Protein AF-0000000072975312 (afdb_homodimer)

Structure (mmCIF, N/CA/C/O backbone):
data_AF-0000000072975312-model_v1
#
loop_
_entity.id
_entity.type
_entity.pdbx_description
1 polymer 'FAS1 domain-containing protein'
#
loop_
_atom_site.group_PDB
_atom_site.id
_atom_site.type_symbol
_atom_site.label_atom_id
_atom_site.label_alt_id
_atom_site.label_comp_id
_atom_site.label_asym_id
_atom_site.label_entity_id
_atom_site.label_seq_id
_atom_site.pdbx_PDB_ins_code
_atom_site.Cartn_x
_atom_site.Cartn_y
_atom_site.Cartn_z
_atom_site.occupancy
_atom_site.B_iso_or_equiv
_atom_site.auth_seq_id
_atom_site.auth_comp_id
_atom_site.auth_asym_id
_atom_site.auth_atom_id
_atom_site.pdbx_PDB_model_num
ATOM 1 N N . MET A 1 1 ? 66.688 -27.844 -55.031 1 31.38 1 MET A N 1
ATOM 2 C CA . MET A 1 1 ? 66.375 -27.875 -53.594 1 31.38 1 MET A CA 1
ATOM 3 C C . MET A 1 1 ? 65.5 -26.734 -53.219 1 31.38 1 MET A C 1
ATOM 5 O O . MET A 1 1 ? 65.875 -25.578 -53.156 1 31.38 1 MET A O 1
ATOM 9 N N . THR A 1 2 ? 64.25 -26.719 -53.875 1 35.72 2 THR A N 1
ATOM 10 C CA . THR A 1 2 ? 63.156 -25.75 -54 1 35.72 2 THR A CA 1
ATOM 11 C C . THR A 1 2 ? 62.531 -25.453 -52.625 1 35.72 2 THR A C 1
ATOM 13 O O . THR A 1 2 ? 62 -26.359 -51.969 1 35.72 2 THR A O 1
ATOM 16 N N . ILE A 1 3 ? 63.156 -24.484 -51.875 1 37.38 3 ILE A N 1
ATOM 17 C CA . ILE A 1 3 ? 62.719 -24 -50.594 1 37.38 3 ILE A CA 1
ATOM 18 C C . ILE A 1 3 ? 61.312 -23.484 -50.688 1 37.38 3 ILE A C 1
ATOM 20 O O . ILE A 1 3 ? 61.031 -22.547 -51.438 1 37.38 3 ILE A O 1
ATOM 24 N N . LYS A 1 4 ? 60.312 -24.391 -50.625 1 41.72 4 LYS A N 1
ATOM 25 C CA . LYS A 1 4 ? 58.875 -24.125 -50.5 1 41.72 4 LYS A CA 1
ATOM 26 C C . LYS A 1 4 ? 58.562 -23.172 -49.375 1 41.72 4 LYS A C 1
ATOM 28 O O . LYS A 1 4 ? 58.875 -23.469 -48.219 1 41.72 4 LYS A O 1
ATOM 33 N N . THR A 1 5 ? 58.781 -21.875 -49.594 1 39.81 5 THR A N 1
ATOM 34 C CA . THR A 1 5 ? 58.406 -20.812 -48.656 1 39.81 5 THR A CA 1
ATOM 35 C C . THR A 1 5 ? 56.938 -20.922 -48.25 1 39.81 5 THR A C 1
ATOM 37 O O . THR A 1 5 ? 56.062 -21 -49.125 1 39.81 5 THR A O 1
ATOM 40 N N . PHE A 1 6 ? 56.656 -21.625 -47.125 1 39.72 6 PHE A N 1
ATOM 41 C CA . PHE A 1 6 ? 55.375 -21.781 -46.438 1 39.72 6 PHE A CA 1
ATOM 42 C C . PHE A 1 6 ? 54.812 -20.422 -46.094 1 39.72 6 PHE A C 1
ATOM 44 O O . PHE A 1 6 ? 55.438 -19.625 -45.406 1 39.72 6 PHE A O 1
ATOM 51 N N . ALA A 1 7 ? 54.156 -19.703 -47.031 1 39.41 7 ALA A N 1
ATOM 52 C CA . ALA A 1 7 ? 53.438 -18.469 -46.719 1 39.41 7 ALA A CA 1
ATOM 53 C C . ALA A 1 7 ? 52.375 -18.703 -45.656 1 39.41 7 ALA A C 1
ATOM 55 O O . ALA A 1 7 ? 51.531 -19.594 -45.75 1 39.41 7 ALA A O 1
ATOM 56 N N . THR A 1 8 ? 52.812 -18.5 -44.375 1 41.47 8 THR A N 1
ATOM 57 C CA . THR A 1 8 ? 51.906 -18.516 -43.25 1 41.47 8 THR A CA 1
ATOM 58 C C . THR A 1 8 ? 50.812 -17.469 -43.406 1 41.47 8 THR A C 1
ATOM 60 O O . THR A 1 8 ? 51.094 -16.266 -43.5 1 41.47 8 THR A O 1
ATOM 63 N N . ALA A 1 9 ? 49.75 -17.734 -44.188 1 37.62 9 ALA A N 1
ATOM 64 C CA . ALA A 1 9 ? 48.562 -16.875 -44.188 1 37.62 9 ALA A CA 1
ATOM 65 C C . ALA A 1 9 ? 48.062 -16.641 -42.75 1 37.62 9 ALA A C 1
ATOM 67 O O . ALA A 1 9 ? 47.812 -17.594 -42 1 37.62 9 ALA A O 1
ATOM 68 N N . ALA A 1 10 ? 48.531 -15.555 -42.156 1 34.59 10 ALA A N 1
ATOM 69 C CA . ALA A 1 10 ? 47.938 -15.078 -40.875 1 34.59 10 ALA A CA 1
ATOM 70 C C . ALA A 1 10 ? 46.438 -14.852 -41.031 1 34.59 10 ALA A C 1
ATOM 72 O O . ALA A 1 10 ? 46 -14.039 -41.844 1 34.59 10 ALA A O 1
ATOM 73 N N . ALA A 1 11 ? 45.625 -15.93 -40.938 1 35.75 11 ALA A N 1
ATOM 74 C CA . ALA A 1 11 ? 44.188 -15.727 -40.781 1 35.75 11 ALA A CA 1
ATOM 75 C C . ALA A 1 11 ? 43.875 -14.734 -39.656 1 35.75 11 ALA A C 1
ATOM 77 O O . ALA A 1 11 ? 44.281 -14.953 -38.531 1 35.75 11 ALA A O 1
ATOM 78 N N . LEU A 1 12 ? 43.875 -13.438 -40 1 37.53 12 LEU A N 1
ATOM 79 C CA . LEU A 1 12 ? 43.312 -12.453 -39.094 1 37.53 12 LEU A CA 1
ATOM 80 C C . LEU A 1 12 ? 41.906 -12.883 -38.625 1 37.53 12 LEU A C 1
ATOM 82 O O . LEU A 1 12 ? 41 -13.023 -39.438 1 37.53 12 LEU A O 1
ATOM 86 N N . THR A 1 13 ? 41.875 -13.727 -37.594 1 35.88 13 THR A N 1
ATOM 87 C CA . THR A 1 13 ? 40.625 -13.984 -36.906 1 35.88 13 THR A CA 1
ATOM 88 C C . THR A 1 13 ? 39.969 -12.68 -36.438 1 35.88 13 THR A C 1
ATOM 90 O O . THR A 1 13 ? 40.562 -11.938 -35.656 1 35.88 13 THR A O 1
ATOM 93 N N . LEU A 1 14 ? 39.312 -11.945 -37.312 1 36.25 14 LEU A N 1
ATOM 94 C CA . LEU A 1 14 ? 38.406 -10.922 -36.812 1 36.25 14 LEU A CA 1
ATOM 95 C C . LEU A 1 14 ? 37.438 -11.492 -35.781 1 36.25 14 LEU A C 1
ATOM 97 O O . LEU A 1 14 ? 36.625 -12.367 -36.125 1 36.25 14 LEU A O 1
ATOM 101 N N . THR A 1 15 ? 37.906 -11.57 -34.562 1 36.47 15 THR A N 1
ATOM 102 C CA . THR A 1 15 ? 36.969 -11.789 -33.5 1 36.47 15 THR A CA 1
ATOM 103 C C . THR A 1 15 ? 35.875 -10.742 -33.531 1 36.47 15 THR A C 1
ATOM 105 O O . THR A 1 15 ? 36.125 -9.547 -33.375 1 36.47 15 THR A O 1
ATOM 108 N N . ALA A 1 16 ? 34.969 -10.742 -34.469 1 35.25 16 ALA A N 1
ATOM 109 C CA . ALA A 1 16 ? 33.75 -9.977 -34.188 1 35.25 16 ALA A CA 1
ATOM 110 C C . ALA A 1 16 ? 33.25 -10.219 -32.75 1 35.25 16 ALA A C 1
ATOM 112 O O . ALA A 1 16 ? 32.906 -11.344 -32.406 1 35.25 16 ALA A O 1
ATOM 113 N N . GLY A 1 17 ? 33.875 -9.531 -31.844 1 37.78 17 GLY A N 1
ATOM 114 C CA . GLY A 1 17 ? 33.156 -9.445 -30.562 1 37.78 17 GLY A CA 1
ATOM 115 C C . GLY A 1 17 ? 31.672 -9.258 -30.719 1 37.78 17 GLY A C 1
ATOM 116 O O . GLY A 1 17 ? 31.219 -8.203 -31.172 1 37.78 17 GLY A O 1
ATOM 117 N N . MET A 1 18 ? 30.984 -10.195 -31.172 1 35.69 18 MET A N 1
ATOM 118 C CA . MET A 1 18 ? 29.547 -10.07 -30.938 1 35.69 18 MET A CA 1
ATOM 119 C C . MET A 1 18 ? 29.281 -9.523 -29.531 1 35.69 18 MET A C 1
ATOM 121 O O . MET A 1 18 ? 29.672 -10.125 -28.547 1 35.69 18 MET A O 1
ATOM 125 N N . ALA A 1 19 ? 29.312 -8.203 -29.422 1 35 19 ALA A N 1
ATOM 126 C CA . ALA A 1 19 ? 28.641 -7.613 -28.266 1 35 19 ALA A CA 1
ATOM 127 C C . ALA A 1 19 ? 27.328 -8.328 -27.953 1 35 19 ALA A C 1
ATOM 129 O O . ALA A 1 19 ? 26.406 -8.344 -28.781 1 35 19 ALA A O 1
ATOM 130 N N . PHE A 1 20 ? 27.469 -9.43 -27.375 1 34.69 20 PHE A N 1
ATOM 131 C CA . PHE A 1 20 ? 26.234 -9.805 -26.688 1 34.69 20 PHE A CA 1
ATOM 132 C C . PHE A 1 20 ? 25.547 -8.578 -26.125 1 34.69 20 PHE A C 1
ATOM 134 O O . PHE A 1 20 ? 26.109 -7.867 -25.281 1 34.69 20 PHE A O 1
ATOM 141 N N . ALA A 1 21 ? 25.078 -7.82 -26.938 1 33.06 21 ALA A N 1
ATOM 142 C CA . ALA A 1 21 ? 24.125 -6.934 -26.281 1 33.06 21 ALA A CA 1
ATOM 143 C C . ALA A 1 21 ? 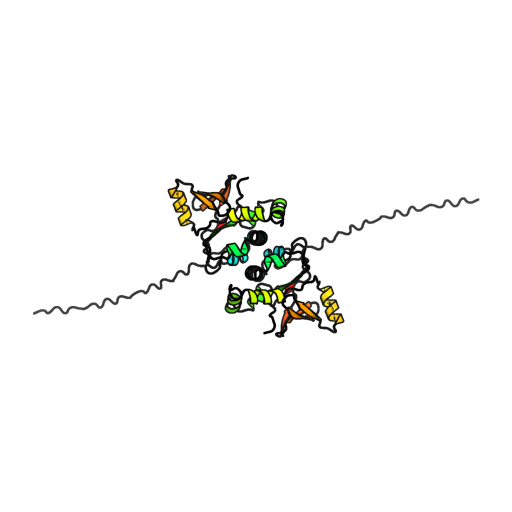23.453 -7.629 -25.094 1 33.06 21 ALA A C 1
ATOM 145 O O . ALA A 1 21 ? 22.828 -8.68 -25.266 1 33.06 21 ALA A O 1
ATOM 146 N N . ASP A 1 22 ? 24.094 -7.742 -24 1 37.38 22 ASP A N 1
ATOM 147 C CA . ASP A 1 22 ? 23.266 -8.078 -22.859 1 37.38 22 ASP A CA 1
ATOM 148 C C . ASP A 1 22 ? 21.828 -7.633 -23.062 1 37.38 22 ASP A C 1
ATOM 150 O O . ASP A 1 22 ? 21.547 -6.441 -23.25 1 37.38 22 ASP A O 1
ATOM 154 N N . ALA A 1 23 ? 21.141 -8.156 -23.969 1 38.38 23 ALA A N 1
ATOM 155 C CA . ALA A 1 23 ? 19.703 -7.98 -23.984 1 38.38 23 ALA A CA 1
ATOM 156 C C . ALA A 1 23 ? 19.172 -7.699 -22.578 1 38.38 23 ALA A C 1
ATOM 158 O O . ALA A 1 23 ? 19.016 -8.617 -21.766 1 38.38 23 ALA A O 1
ATOM 159 N N . HIS A 1 24 ? 19.734 -6.809 -21.828 1 44.09 24 HIS A N 1
ATOM 160 C CA . HIS A 1 24 ? 19.109 -6.383 -20.578 1 44.09 24 HIS A CA 1
ATOM 161 C C . HIS A 1 24 ? 17.594 -6.551 -20.625 1 44.09 24 HIS A C 1
ATOM 163 O O . HIS A 1 24 ? 16.922 -5.875 -21.391 1 44.09 24 HIS A O 1
ATOM 169 N N . ALA A 1 25 ? 17.109 -7.793 -20.75 1 50.53 25 ALA A N 1
ATOM 170 C CA . ALA A 1 25 ? 15.68 -8.086 -20.656 1 50.53 25 ALA A CA 1
ATOM 171 C C . ALA A 1 25 ? 14.938 -6.973 -19.922 1 50.53 25 ALA A C 1
ATOM 173 O O . ALA A 1 25 ? 15.344 -6.543 -18.844 1 50.53 25 ALA A O 1
ATOM 174 N N . SER A 1 26 ? 14.312 -5.941 -20.641 1 75.94 26 SER A N 1
ATOM 175 C CA . SER A 1 26 ? 13.492 -4.828 -20.172 1 75.94 26 SER A CA 1
ATOM 176 C C . SER A 1 26 ? 12.602 -5.246 -19.016 1 75.94 26 SER A C 1
ATOM 178 O O . SER A 1 26 ? 12.211 -6.414 -18.906 1 75.94 26 SER A O 1
ATOM 180 N N . ASN A 1 27 ? 12.609 -4.59 -17.953 1 85.75 27 ASN A N 1
ATOM 181 C CA . ASN A 1 27 ? 11.742 -4.844 -16.812 1 85.75 27 ASN A CA 1
ATOM 182 C C . ASN A 1 27 ? 10.289 -5.02 -17.234 1 85.75 27 ASN A C 1
ATOM 184 O O . ASN A 1 27 ? 9.781 -4.254 -18.047 1 85.75 27 ASN A O 1
ATOM 188 N N . PRO A 1 28 ? 9.734 -6.105 -16.844 1 92.31 28 PRO A N 1
ATOM 189 C CA . PRO A 1 28 ? 8.32 -6.273 -17.188 1 92.31 28 PRO A CA 1
ATOM 190 C C . PRO A 1 28 ? 7.453 -5.109 -16.734 1 92.31 28 PRO A C 1
ATOM 192 O O . PRO A 1 28 ? 7.758 -4.473 -15.719 1 92.31 28 PRO A O 1
ATOM 195 N N . MET A 1 29 ? 6.438 -4.836 -17.547 1 93 29 MET A N 1
ATOM 196 C CA . MET A 1 29 ? 5.469 -3.799 -17.203 1 93 29 MET A CA 1
ATOM 197 C C . MET A 1 29 ? 4.168 -4.41 -16.688 1 93 29 MET A C 1
ATOM 199 O O . MET A 1 29 ? 3.648 -5.359 -17.297 1 93 29 MET A O 1
ATOM 203 N N . VAL A 1 30 ? 3.717 -3.926 -15.625 1 93.12 30 VAL A N 1
ATOM 204 C CA . VAL A 1 30 ? 2.436 -4.328 -15.055 1 93.12 30 VAL A CA 1
ATOM 205 C C . VAL A 1 30 ? 1.549 -3.104 -14.852 1 93.12 30 VAL A C 1
ATOM 207 O O . VAL A 1 30 ? 1.889 -2.205 -14.078 1 93.12 30 VAL A O 1
ATOM 210 N N . GLY A 1 31 ? 0.439 -3.033 -15.641 1 91.69 31 GLY A N 1
ATOM 211 C CA . GLY A 1 31 ? -0.432 -1.871 -15.555 1 91.69 31 GLY A CA 1
ATOM 212 C C . GLY A 1 31 ? 0.27 -0.571 -15.891 1 91.69 31 GLY A C 1
ATOM 213 O O . GLY A 1 31 ? -0.006 0.468 -15.289 1 91.69 31 GLY A O 1
ATOM 214 N N . GLY A 1 32 ? 1.294 -0.675 -16.641 1 90 32 GLY A N 1
ATOM 215 C CA . GLY A 1 32 ? 2.01 0.52 -17.047 1 90 32 GLY A CA 1
ATOM 216 C C . GLY A 1 32 ? 3.168 0.87 -16.141 1 90 32 GLY A C 1
ATOM 217 O O . GLY A 1 32 ? 3.881 1.849 -16.375 1 90 32 GLY A O 1
ATOM 218 N N . ALA A 1 33 ? 3.334 0.179 -15.094 1 90.19 33 ALA A N 1
ATOM 219 C CA . ALA A 1 33 ? 4.441 0.411 -14.172 1 90.19 33 ALA A CA 1
ATOM 220 C C . ALA A 1 33 ? 5.516 -0.661 -14.32 1 90.19 33 ALA A C 1
ATOM 222 O O . ALA A 1 33 ? 5.203 -1.84 -14.508 1 90.19 33 ALA A O 1
ATOM 223 N N . GLU A 1 34 ? 6.727 -0.223 -14.156 1 92.62 34 GLU A N 1
ATOM 224 C CA . GLU A 1 34 ? 7.844 -1.159 -14.242 1 92.62 34 GLU A CA 1
ATOM 225 C C . GLU A 1 34 ? 8.008 -1.941 -12.938 1 92.62 34 GLU A C 1
ATOM 227 O O . GLU A 1 34 ? 7.879 -1.378 -11.852 1 92.62 34 GLU A O 1
ATOM 232 N N . MET A 1 35 ? 8.188 -3.252 -13.133 1 94.81 35 MET A N 1
ATOM 233 C CA . MET A 1 35 ? 8.5 -4.113 -11.992 1 94.81 35 MET A CA 1
ATOM 234 C C . MET A 1 35 ? 9.984 -4.457 -11.969 1 94.81 35 MET A C 1
ATOM 236 O O . MET A 1 35 ? 10.547 -4.887 -12.977 1 94.81 35 MET A O 1
ATOM 240 N N . LEU A 1 36 ? 10.602 -4.227 -10.812 1 93.25 36 LEU A N 1
ATOM 241 C CA . LEU A 1 36 ? 12.039 -4.406 -10.695 1 93.25 36 LEU A CA 1
ATOM 242 C C . LEU A 1 36 ? 12.367 -5.695 -9.945 1 93.25 36 LEU A C 1
ATOM 244 O O . LEU A 1 36 ? 11.867 -5.918 -8.836 1 93.25 36 LEU A O 1
ATOM 248 N N . ALA A 1 37 ? 13.258 -6.504 -10.492 1 94.81 37 ALA A N 1
ATOM 249 C CA . ALA A 1 37 ? 13.602 -7.809 -9.93 1 94.81 37 ALA A CA 1
ATOM 250 C C . ALA A 1 37 ? 14.312 -7.66 -8.594 1 94.81 37 ALA A C 1
ATOM 252 O O . ALA A 1 37 ? 14.32 -8.594 -7.781 1 94.81 37 ALA A O 1
ATOM 253 N N . GLU A 1 38 ? 14.914 -6.477 -8.367 1 93.12 38 GLU A N 1
ATOM 254 C CA . GLU 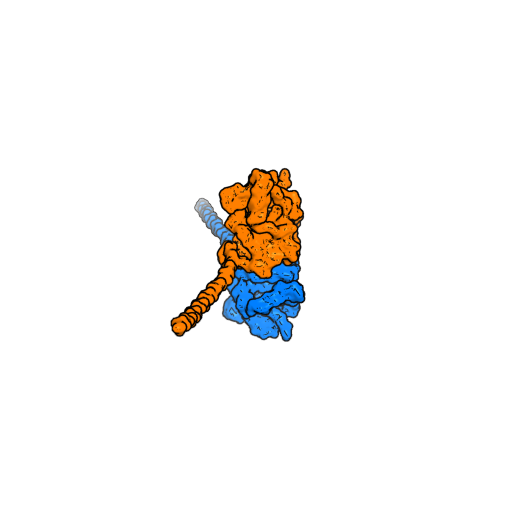A 1 38 ? 15.633 -6.234 -7.121 1 93.12 38 GLU A CA 1
ATOM 255 C C . GLU A 1 38 ? 14.672 -5.902 -5.98 1 93.12 38 GLU A C 1
ATOM 257 O O . GLU A 1 38 ? 15.055 -5.93 -4.809 1 93.12 38 GLU A O 1
ATOM 262 N N . LYS A 1 39 ? 13.391 -5.578 -6.305 1 93.06 39 LYS A N 1
ATOM 263 C CA . LYS A 1 39 ? 12.375 -5.285 -5.301 1 93.06 39 LYS A CA 1
ATOM 264 C C . LYS A 1 39 ? 11.609 -6.547 -4.91 1 93.06 39 LYS A C 1
ATOM 266 O O . LYS A 1 39 ? 11.422 -7.449 -5.73 1 93.06 39 LYS A O 1
ATOM 271 N N . ASN A 1 40 ? 11.219 -6.586 -3.656 1 95.38 40 ASN A N 1
ATOM 272 C CA . ASN A 1 40 ? 10.414 -7.73 -3.238 1 95.38 40 ASN A CA 1
ATOM 273 C C . ASN A 1 40 ? 8.961 -7.598 -3.699 1 95.38 40 ASN A C 1
ATOM 275 O O . ASN A 1 40 ? 8.609 -6.625 -4.367 1 95.38 40 ASN A O 1
ATOM 279 N N . ILE A 1 41 ? 8.164 -8.555 -3.346 1 97.5 41 ILE A N 1
ATOM 280 C CA . ILE A 1 41 ? 6.797 -8.688 -3.832 1 97.5 41 ILE A CA 1
ATOM 281 C C . ILE A 1 41 ? 5.98 -7.469 -3.416 1 97.5 41 ILE A C 1
ATOM 283 O O . ILE A 1 41 ? 5.266 -6.883 -4.234 1 97.5 41 ILE A O 1
ATOM 287 N N . ILE A 1 42 ? 6.129 -7.02 -2.201 1 96.25 42 ILE A N 1
ATOM 288 C CA . ILE A 1 42 ? 5.32 -5.926 -1.674 1 96.25 42 ILE A CA 1
ATOM 289 C C . ILE A 1 42 ? 5.754 -4.609 -2.312 1 96.25 42 ILE A C 1
ATOM 291 O O . ILE A 1 42 ? 4.918 -3.816 -2.744 1 96.25 42 ILE A O 1
ATOM 295 N N . GLU A 1 43 ? 7.035 -4.355 -2.443 1 92.56 43 GLU A N 1
ATOM 296 C CA . GLU A 1 43 ? 7.57 -3.135 -3.039 1 92.56 43 GLU A CA 1
ATOM 297 C C . GLU A 1 43 ? 7.074 -2.959 -4.473 1 92.56 43 GLU A C 1
ATOM 299 O O . GLU A 1 43 ? 6.699 -1.854 -4.875 1 92.56 43 GLU A O 1
ATOM 304 N N . ASN A 1 44 ? 7.055 -4.02 -5.176 1 95.75 44 ASN A N 1
ATOM 305 C CA . ASN A 1 44 ? 6.559 -3.951 -6.543 1 95.75 44 ASN A CA 1
ATOM 306 C C . ASN A 1 44 ? 5.039 -3.814 -6.582 1 95.75 44 ASN A C 1
ATOM 308 O O . ASN A 1 44 ? 4.496 -3.062 -7.395 1 95.75 44 ASN A O 1
ATOM 312 N N . ALA A 1 45 ? 4.32 -4.539 -5.723 1 96.69 45 ALA A N 1
ATOM 313 C CA . ALA A 1 45 ? 2.861 -4.504 -5.719 1 96.69 45 ALA A CA 1
ATOM 314 C C . ALA A 1 45 ? 2.348 -3.096 -5.43 1 96.69 45 ALA A C 1
ATOM 316 O O . ALA A 1 45 ? 1.389 -2.637 -6.055 1 96.69 45 ALA A O 1
ATOM 317 N N . VAL A 1 46 ? 3.035 -2.408 -4.523 1 94.44 46 VAL A N 1
ATOM 318 C CA . VAL A 1 46 ? 2.625 -1.065 -4.121 1 94.44 46 VAL A CA 1
ATOM 319 C C . VAL A 1 46 ? 2.766 -0.108 -5.301 1 94.44 46 VAL A C 1
ATOM 321 O O . VAL A 1 46 ? 2.012 0.862 -5.418 1 94.44 46 VAL A O 1
ATOM 324 N N . ASN A 1 47 ? 3.646 -0.378 -6.207 1 91 47 ASN A N 1
ATOM 325 C CA . ASN A 1 47 ? 3.898 0.482 -7.359 1 91 47 ASN A CA 1
ATOM 326 C C . ASN A 1 47 ? 3.025 0.096 -8.547 1 91 47 ASN A C 1
ATOM 328 O O . ASN A 1 47 ? 3.098 0.723 -9.609 1 91 47 ASN A O 1
ATOM 332 N N . SER A 1 48 ? 2.258 -0.905 -8.383 1 93.69 48 SER A N 1
ATOM 333 C CA . SER A 1 48 ? 1.383 -1.353 -9.461 1 93.69 48 SER A CA 1
ATOM 334 C C . SER A 1 48 ? 0.014 -0.684 -9.375 1 93.69 48 SER A C 1
ATOM 336 O O . SER A 1 48 ? -0.756 -0.95 -8.453 1 93.69 48 SER A O 1
ATOM 338 N N . PRO A 1 49 ? -0.399 0.08 -10.383 1 90.94 49 PRO A N 1
ATOM 339 C CA . PRO A 1 49 ? -1.676 0.796 -10.328 1 90.94 49 PRO A CA 1
ATOM 340 C C . PRO A 1 49 ? -2.881 -0.132 -10.469 1 90.94 49 PRO A C 1
ATOM 342 O O . PRO A 1 49 ? -4.016 0.281 -10.219 1 90.94 49 PRO A O 1
ATOM 345 N N . ILE A 1 50 ? -2.639 -1.318 -10.781 1 94.62 50 ILE A N 1
ATOM 346 C CA . ILE A 1 50 ? -3.777 -2.205 -11 1 94.62 50 ILE A CA 1
ATOM 347 C C . ILE A 1 50 ? -3.855 -3.23 -9.875 1 94.62 50 ILE A C 1
ATOM 349 O O . ILE A 1 50 ? -4.57 -4.23 -9.984 1 94.62 50 ILE A O 1
ATOM 353 N N . HIS A 1 51 ? -3.092 -3.041 -8.781 1 97 51 HIS A N 1
ATOM 354 C CA . HIS A 1 51 ? -3.121 -3.953 -7.641 1 97 51 HIS A CA 1
ATOM 355 C C . HIS A 1 51 ? -3.371 -3.201 -6.336 1 97 51 HIS A C 1
ATOM 357 O O . HIS A 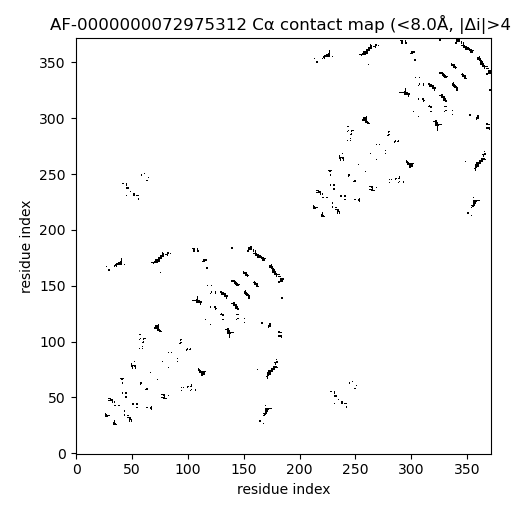1 51 ? -2.926 -3.633 -5.273 1 97 51 HIS A O 1
ATOM 363 N N . THR A 1 52 ? -4.102 -2.102 -6.398 1 93.69 52 THR A N 1
ATOM 364 C CA . THR A 1 52 ? -4.371 -1.276 -5.227 1 93.69 52 THR A CA 1
ATOM 365 C C . THR A 1 52 ? -5.254 -2.021 -4.23 1 93.69 52 THR A C 1
ATOM 367 O O . THR A 1 52 ? -5.031 -1.951 -3.021 1 93.69 52 THR A O 1
ATOM 370 N N . THR A 1 53 ? -6.234 -2.74 -4.734 1 94.88 53 THR A N 1
ATOM 371 C CA . THR A 1 53 ? -7.113 -3.502 -3.855 1 94.88 53 THR A CA 1
ATOM 372 C C . THR A 1 53 ? -6.352 -4.633 -3.174 1 94.88 53 THR A C 1
ATOM 374 O O . THR A 1 53 ? -6.539 -4.887 -1.982 1 94.88 53 THR A O 1
ATOM 377 N N . LEU A 1 54 ? -5.461 -5.305 -3.955 1 97.88 54 LEU A N 1
ATOM 378 C CA . LEU A 1 54 ? -4.652 -6.383 -3.393 1 97.88 54 LEU A CA 1
ATOM 379 C C . LEU A 1 54 ? -3.758 -5.863 -2.273 1 97.88 54 LEU A C 1
ATOM 381 O O . LEU A 1 54 ? -3.672 -6.473 -1.205 1 97.88 54 LEU A O 1
ATOM 385 N N . VAL A 1 55 ? -3.07 -4.703 -2.477 1 97.06 55 VAL A N 1
ATOM 386 C CA . VAL A 1 55 ? -2.176 -4.117 -1.483 1 97.06 55 VAL A CA 1
ATOM 387 C C . VAL A 1 55 ? -2.965 -3.748 -0.23 1 97.06 55 VAL A C 1
ATOM 389 O O . VAL A 1 55 ? -2.539 -4.043 0.89 1 97.06 55 VAL A O 1
ATOM 392 N N . ALA A 1 56 ? -4.207 -3.156 -0.377 1 94.06 56 ALA A N 1
ATOM 393 C CA . ALA A 1 56 ? -5.07 -2.826 0.753 1 94.06 56 ALA A CA 1
ATOM 394 C C . ALA A 1 56 ? -5.453 -4.078 1.536 1 94.06 56 ALA A C 1
ATOM 396 O O . ALA A 1 56 ? -5.445 -4.074 2.77 1 94.06 56 ALA A O 1
ATOM 397 N N . ALA A 1 57 ? -5.754 -5.109 0.826 1 97 57 ALA A N 1
ATOM 398 C CA . ALA A 1 57 ? -6.156 -6.367 1.451 1 97 57 ALA A CA 1
ATOM 399 C C . ALA A 1 57 ? -4.996 -6.984 2.23 1 97 57 ALA A C 1
ATOM 401 O O . ALA A 1 57 ? -5.188 -7.48 3.344 1 97 57 ALA A O 1
ATOM 402 N N . VAL A 1 58 ? -3.789 -6.965 1.645 1 97.88 58 VAL A N 1
ATOM 403 C CA . VAL A 1 58 ? -2.598 -7.508 2.287 1 97.88 58 VAL A CA 1
ATOM 404 C C . VAL A 1 58 ? -2.309 -6.738 3.574 1 97.88 58 VAL A C 1
ATOM 406 O O . VAL A 1 58 ? -1.983 -7.336 4.602 1 97.88 58 VAL A O 1
ATOM 409 N N . MET A 1 59 ? -2.48 -5.395 3.516 1 95.25 59 MET A N 1
ATOM 410 C CA . MET A 1 59 ? -2.312 -4.562 4.703 1 95.25 59 MET A CA 1
ATOM 411 C C . MET A 1 59 ? -3.342 -4.918 5.77 1 95.25 59 MET A C 1
ATOM 413 O O . MET A 1 59 ? -2.99 -5.129 6.934 1 95.25 59 MET A O 1
ATOM 417 N N . GLN A 1 60 ? -4.555 -5.133 5.379 1 93.88 60 GLN A N 1
ATOM 418 C CA . GLN A 1 60 ? -5.641 -5.445 6.301 1 93.88 60 GLN A CA 1
ATOM 419 C C . GLN A 1 60 ? -5.441 -6.812 6.945 1 93.88 60 GLN A C 1
ATOM 421 O O . GLN A 1 60 ? -5.746 -7 8.125 1 93.88 60 GLN A O 1
ATOM 426 N N . ALA A 1 61 ? -4.902 -7.684 6.172 1 96.31 61 ALA A N 1
ATOM 427 C CA . ALA A 1 61 ? -4.746 -9.062 6.625 1 96.31 61 ALA A CA 1
ATOM 428 C C . ALA A 1 61 ? -3.506 -9.211 7.504 1 96.31 61 ALA A C 1
ATOM 430 O O . ALA A 1 61 ? -3.289 -10.266 8.109 1 96.31 61 ALA A O 1
ATOM 431 N N . GLY A 1 62 ? -2.648 -8.133 7.547 1 94.44 62 GLY A N 1
ATOM 432 C CA . GLY A 1 62 ? -1.435 -8.211 8.344 1 94.44 62 GLY A CA 1
ATOM 433 C C . GLY A 1 62 ? -0.368 -9.086 7.719 1 94.44 62 GLY A C 1
ATOM 434 O O . GLY A 1 62 ? 0.38 -9.766 8.43 1 94.44 62 GLY A O 1
ATOM 435 N N . LEU A 1 63 ? -0.281 -9.148 6.422 1 96.12 63 LEU A N 1
ATOM 436 C CA . LEU A 1 63 ? 0.621 -10.078 5.75 1 96.12 63 LEU A CA 1
ATOM 437 C C . LEU A 1 63 ? 1.81 -9.336 5.145 1 96.12 63 LEU A C 1
ATOM 439 O O . LEU A 1 63 ? 2.641 -9.945 4.461 1 96.12 63 LEU A O 1
ATOM 443 N N . VAL A 1 64 ? 1.969 -8.031 5.359 1 95.81 64 VAL A N 1
ATOM 444 C CA . VAL A 1 64 ? 3.021 -7.227 4.754 1 95.81 64 VAL A CA 1
ATOM 445 C C . VAL A 1 64 ? 4.391 -7.777 5.156 1 95.81 64 VAL A C 1
ATOM 447 O O . VAL A 1 64 ? 5.242 -8.023 4.301 1 95.81 64 VAL A O 1
ATOM 450 N N . GLU A 1 65 ? 4.609 -7.934 6.469 1 93.62 65 GLU A N 1
ATOM 451 C CA . GLU A 1 65 ? 5.895 -8.438 6.941 1 93.62 65 GLU A CA 1
ATOM 452 C C . GLU A 1 65 ? 6.188 -9.82 6.375 1 93.62 65 GLU A C 1
ATOM 454 O O . GLU A 1 65 ? 7.316 -10.117 5.98 1 93.62 65 GLU A O 1
ATOM 459 N N . THR A 1 66 ? 5.176 -10.648 6.355 1 95.88 66 THR A N 1
ATOM 460 C CA . THR A 1 66 ? 5.34 -12.008 5.848 1 95.88 66 THR A CA 1
ATOM 461 C C . THR A 1 66 ? 5.777 -11.984 4.387 1 95.88 66 THR A C 1
ATOM 463 O O . THR A 1 66 ? 6.77 -12.617 4.02 1 95.88 66 THR A O 1
ATOM 466 N N . LEU A 1 67 ? 5.098 -11.195 3.559 1 97.12 67 LEU A N 1
ATOM 467 C CA . LEU A 1 67 ? 5.309 -11.219 2.115 1 97.12 67 LEU A CA 1
ATOM 468 C C . LEU A 1 67 ? 6.5 -10.352 1.725 1 97.12 67 LEU A C 1
ATOM 470 O O . LEU A 1 67 ? 6.957 -10.398 0.581 1 97.12 67 LEU A O 1
ATOM 474 N N . SER A 1 68 ? 7.023 -9.578 2.633 1 95.31 68 SER A N 1
ATOM 475 C CA . SER A 1 68 ? 8.25 -8.82 2.42 1 95.31 68 SER A CA 1
ATOM 476 C C . SER A 1 68 ? 9.477 -9.625 2.848 1 95.31 68 SER A C 1
ATOM 478 O O . SER A 1 68 ? 10.609 -9.203 2.637 1 95.31 68 SER A O 1
ATOM 480 N N . GLY A 1 69 ? 9.281 -10.727 3.467 1 93.44 69 GLY A N 1
ATOM 481 C CA . GLY A 1 69 ? 10.359 -11.57 3.953 1 93.44 69 GLY A CA 1
ATOM 482 C C . GLY A 1 69 ? 11.086 -12.305 2.844 1 93.44 69 GLY A C 1
ATOM 483 O O . GLY A 1 69 ? 10.82 -12.078 1.661 1 93.44 69 GLY A O 1
ATOM 484 N N . PRO A 1 70 ? 12.125 -13.109 3.023 1 92.62 70 PRO A N 1
ATOM 485 C CA . PRO A 1 70 ? 13.047 -13.703 2.047 1 92.62 70 PRO A CA 1
ATOM 486 C C . PRO A 1 70 ? 12.352 -14.695 1.118 1 92.62 70 PRO A C 1
ATOM 488 O O . PRO A 1 70 ? 12.844 -14.961 0.017 1 92.62 70 PRO A O 1
ATOM 491 N N . GLY A 1 71 ? 11.297 -15.211 1.349 1 93.62 71 GLY A N 1
ATOM 492 C CA . GLY A 1 71 ? 10.641 -16.219 0.522 1 93.62 71 GLY A CA 1
ATOM 493 C C . GLY A 1 71 ? 11.406 -17.516 0.443 1 93.62 71 GLY A C 1
ATOM 494 O O . GLY A 1 71 ? 11.953 -17.984 1.445 1 93.62 71 GLY A O 1
ATOM 495 N N . PRO A 1 72 ? 11.414 -18.078 -0.881 1 97.81 72 PRO A N 1
ATOM 496 C CA . PRO A 1 72 ? 10.773 -17.625 -2.115 1 97.81 72 PRO A CA 1
ATOM 497 C C . PRO A 1 72 ? 9.258 -17.797 -2.09 1 97.81 72 PRO A C 1
ATOM 499 O O . PRO A 1 72 ? 8.742 -18.672 -1.389 1 97.81 72 PRO A O 1
ATOM 502 N N . PHE A 1 73 ? 8.547 -17.031 -2.787 1 98.62 73 PHE A N 1
ATOM 503 C CA . PHE A 1 73 ? 7.102 -17.078 -2.938 1 98.62 73 PHE A CA 1
ATOM 504 C C . PHE A 1 73 ? 6.707 -17.047 -4.41 1 98.62 73 PHE A C 1
ATOM 506 O O . PHE A 1 73 ? 7.438 -16.5 -5.238 1 98.62 73 PHE A O 1
ATOM 513 N N . THR A 1 74 ? 5.676 -17.656 -4.75 1 98.81 74 THR A N 1
ATOM 514 C CA . THR A 1 74 ? 4.91 -17.375 -5.961 1 98.81 74 THR A CA 1
ATOM 515 C C . THR A 1 74 ? 3.545 -16.781 -5.617 1 98.81 74 THR A C 1
ATOM 517 O O . THR A 1 74 ? 2.775 -17.375 -4.867 1 98.81 74 THR A O 1
ATOM 520 N N . VAL A 1 75 ? 3.346 -15.625 -6.043 1 98.88 75 VAL A N 1
ATOM 521 C CA . VAL A 1 75 ? 2.078 -14.961 -5.762 1 98.88 75 VAL A CA 1
ATOM 522 C C . VAL A 1 75 ? 1.258 -14.844 -7.043 1 98.88 75 VAL A C 1
ATOM 524 O O . VAL A 1 75 ? 1.723 -14.281 -8.039 1 98.88 75 VAL A O 1
ATOM 527 N N . PHE A 1 76 ? 0.107 -15.461 -7.125 1 98.88 76 PHE A N 1
ATOM 528 C CA . PHE A 1 76 ? -0.899 -15.188 -8.148 1 98.88 76 PHE A CA 1
ATOM 529 C C . PHE A 1 76 ? -1.699 -13.938 -7.797 1 98.88 76 PHE A C 1
ATOM 531 O O . PHE A 1 76 ? -2.602 -13.992 -6.961 1 98.88 76 PHE A O 1
ATOM 538 N N . ALA A 1 77 ? -1.402 -12.867 -8.414 1 98.88 77 ALA A N 1
ATOM 539 C CA . ALA A 1 77 ? -1.86 -11.547 -7.992 1 98.88 77 ALA A CA 1
ATOM 540 C C . ALA A 1 77 ? -3.084 -11.109 -8.797 1 98.88 77 ALA A C 1
ATOM 542 O O . ALA A 1 77 ? -2.963 -10.695 -9.945 1 98.88 77 ALA A O 1
ATOM 543 N N . PRO A 1 78 ? -4.262 -11.125 -8.141 1 98.81 78 PRO A N 1
ATOM 544 C CA . PRO A 1 78 ? -5.438 -10.617 -8.852 1 98.81 78 PRO A CA 1
ATOM 545 C C . PRO A 1 78 ? -5.398 -9.102 -9.047 1 98.81 78 PRO A C 1
ATOM 547 O O . PRO A 1 78 ? -4.941 -8.367 -8.164 1 98.81 78 PRO A O 1
ATOM 550 N N . THR A 1 79 ? -5.84 -8.648 -10.164 1 98.25 79 THR A N 1
ATOM 551 C CA . THR A 1 79 ? -5.902 -7.219 -10.469 1 98.25 79 THR A CA 1
ATOM 552 C C . THR A 1 79 ? -7.09 -6.57 -9.773 1 98.25 79 THR A C 1
ATOM 554 O O . THR A 1 79 ? -7.945 -7.262 -9.211 1 98.25 79 THR A O 1
ATOM 557 N N . ASP A 1 80 ? -7.141 -5.234 -9.859 1 96.31 80 ASP A N 1
ATOM 558 C CA . ASP A 1 80 ? -8.297 -4.504 -9.352 1 96.31 80 ASP A CA 1
ATOM 559 C C . ASP A 1 80 ? -9.57 -4.914 -10.086 1 96.31 80 ASP A C 1
ATOM 561 O O . ASP A 1 80 ? -10.641 -5.02 -9.469 1 96.31 80 ASP A O 1
ATOM 565 N N . GLU A 1 81 ? -9.5 -5.133 -11.367 1 97.25 81 GLU A N 1
ATOM 566 C CA . GLU A 1 81 ? -10.641 -5.605 -12.148 1 97.25 81 GLU A CA 1
ATOM 567 C C . GLU A 1 81 ? -11.125 -6.961 -11.641 1 97.25 81 GLU A C 1
ATOM 569 O O . GLU A 1 81 ? -12.328 -7.223 -11.602 1 97.25 81 GLU A O 1
ATOM 574 N N . ALA A 1 82 ? -10.203 -7.855 -11.281 1 98.19 82 ALA A N 1
ATOM 575 C CA . ALA A 1 82 ? -10.555 -9.148 -10.711 1 98.19 82 ALA A CA 1
ATOM 576 C C . ALA A 1 82 ? -11.352 -8.984 -9.414 1 98.19 82 ALA A C 1
ATOM 578 O O . ALA A 1 82 ? -12.375 -9.641 -9.219 1 98.19 82 ALA A O 1
ATOM 579 N N . PHE A 1 83 ? -10.906 -8.031 -8.539 1 97.88 83 PHE A N 1
ATOM 580 C CA . PHE A 1 83 ? -11.617 -7.766 -7.293 1 97.88 83 PHE A CA 1
ATOM 581 C C . PHE A 1 83 ? -12.977 -7.137 -7.578 1 97.88 83 PHE A C 1
ATOM 583 O O . PHE A 1 83 ? -13.922 -7.309 -6.801 1 97.88 83 PHE A O 1
ATOM 590 N N . GLY A 1 84 ? -13.047 -6.488 -8.688 1 96.38 84 GLY A N 1
ATOM 591 C CA . GLY A 1 84 ? -14.297 -5.867 -9.109 1 96.38 84 GLY A CA 1
ATOM 592 C C . GLY A 1 84 ? -15.375 -6.871 -9.453 1 96.38 84 GLY A C 1
ATOM 593 O O . GLY A 1 84 ? -16.547 -6.512 -9.586 1 96.38 84 GLY A O 1
ATOM 594 N N . LEU A 1 85 ? -14.961 -8.117 -9.594 1 96.19 85 LEU A N 1
ATOM 595 C CA . LEU A 1 85 ? -15.93 -9.172 -9.891 1 96.19 85 LEU A CA 1
ATOM 596 C C . LEU A 1 85 ? -16.609 -9.648 -8.609 1 96.19 85 LEU A C 1
ATOM 598 O O . LEU A 1 85 ? -17.578 -10.422 -8.664 1 96.19 85 LEU A O 1
ATOM 602 N N . ILE A 1 86 ? -16.047 -9.234 -7.438 1 95.56 86 ILE A N 1
ATOM 603 C CA . ILE A 1 86 ? -16.688 -9.43 -6.137 1 95.56 86 ILE A CA 1
ATOM 604 C C . ILE A 1 86 ? -17.562 -8.211 -5.801 1 95.56 86 ILE A C 1
ATOM 606 O O . ILE A 1 86 ? -17.188 -7.078 -6.125 1 95.56 86 ILE A O 1
ATOM 610 N N . THR A 1 87 ? -18.75 -8.422 -5.148 1 95.56 87 THR A N 1
ATOM 611 C CA . THR A 1 87 ? -19.609 -7.297 -4.824 1 95.56 87 THR A CA 1
ATOM 612 C C . THR A 1 87 ? -18.953 -6.375 -3.803 1 95.56 87 THR A C 1
ATOM 614 O O . THR A 1 87 ? -18.188 -6.836 -2.945 1 95.56 87 THR A O 1
ATOM 617 N N . ASP A 1 88 ? -19.344 -5.129 -3.867 1 92.5 88 ASP A N 1
ATOM 618 C CA . ASP A 1 88 ? -18.797 -4.152 -2.928 1 92.5 88 ASP A CA 1
ATOM 619 C C . ASP A 1 88 ? -19.109 -4.543 -1.485 1 92.5 88 ASP A C 1
ATOM 621 O O . ASP A 1 88 ? -18.297 -4.328 -0.585 1 92.5 88 ASP A O 1
ATOM 625 N N . GLU A 1 89 ? -20.266 -5.047 -1.311 1 94.12 89 GLU A N 1
ATOM 626 C CA . GLU A 1 89 ? -20.688 -5.488 0.016 1 94.12 89 GLU A CA 1
ATOM 627 C C . GLU A 1 89 ? -19.797 -6.602 0.54 1 94.12 89 GLU A C 1
ATOM 629 O O . GLU A 1 89 ? -19.312 -6.531 1.672 1 94.12 89 GLU A O 1
ATOM 634 N N . THR A 1 90 ? -19.5 -7.594 -0.315 1 95.12 90 THR A N 1
ATOM 635 C CA . THR A 1 90 ? -18.656 -8.711 0.076 1 95.12 90 THR A CA 1
ATOM 636 C C . THR A 1 90 ? -17.219 -8.242 0.309 1 95.12 90 THR A C 1
ATOM 638 O O . THR A 1 90 ? -16.609 -8.586 1.319 1 95.12 90 THR A O 1
ATOM 641 N N . LEU A 1 91 ? -16.75 -7.484 -0.645 1 94.56 91 LEU A N 1
ATOM 642 C CA . LEU A 1 91 ? -15.391 -6.973 -0.501 1 94.56 91 LEU A CA 1
ATOM 643 C C . LEU A 1 91 ? -15.258 -6.129 0.762 1 94.56 91 LEU A C 1
ATOM 645 O O . LEU A 1 91 ? -14.289 -6.27 1.509 1 94.56 91 LEU A O 1
ATOM 649 N N . GLY A 1 92 ? -16.234 -5.293 1.001 1 93.31 92 GLY A N 1
ATOM 650 C CA . GLY A 1 92 ? -16.25 -4.484 2.209 1 93.31 92 GLY A CA 1
ATOM 651 C C . GLY A 1 92 ? -16.266 -5.312 3.48 1 93.31 92 GLY A C 1
ATOM 652 O O . GLY A 1 92 ? -15.547 -5 4.438 1 93.31 92 GLY A O 1
ATOM 653 N N . ALA A 1 93 ? -17.031 -6.355 3.484 1 95.06 93 ALA A N 1
ATOM 654 C CA . ALA A 1 93 ? -17.109 -7.242 4.645 1 95.06 93 ALA A CA 1
ATOM 655 C C . ALA A 1 93 ? -15.773 -7.938 4.891 1 95.06 93 ALA A C 1
ATOM 657 O O . ALA A 1 93 ? -15.336 -8.062 6.035 1 95.06 93 ALA A O 1
ATOM 658 N N . LEU A 1 94 ? -15.125 -8.344 3.824 1 95.44 94 LEU A N 1
ATOM 659 C CA . LEU A 1 94 ? -13.844 -9.039 3.941 1 95.44 94 LEU A CA 1
ATOM 660 C C . LEU A 1 94 ? -12.781 -8.117 4.527 1 95.44 94 LEU A C 1
ATOM 662 O O . LEU A 1 94 ? -11.844 -8.586 5.188 1 95.44 94 LEU A O 1
ATOM 666 N N . MET A 1 95 ? -12.977 -6.801 4.301 1 92.94 95 MET A N 1
ATOM 667 C CA . MET A 1 95 ? -11.977 -5.816 4.715 1 92.94 95 MET A CA 1
ATOM 668 C C . MET A 1 95 ? -12.227 -5.355 6.145 1 92.94 95 MET A C 1
ATOM 670 O O . MET A 1 95 ? -11.516 -4.484 6.652 1 92.94 95 MET A O 1
ATOM 674 N N . MET A 1 96 ? -13.242 -5.941 6.859 1 92.06 96 MET A N 1
ATOM 675 C CA . MET A 1 96 ? -13.508 -5.602 8.258 1 92.06 96 MET A CA 1
ATOM 676 C C . MET A 1 96 ? -12.539 -6.324 9.188 1 92.06 96 MET A C 1
ATOM 678 O O . MET A 1 96 ? -12.148 -7.461 8.922 1 92.06 96 MET A O 1
ATOM 682 N N . ASP A 1 97 ? -12.312 -5.707 10.336 1 92.19 97 ASP A N 1
ATOM 683 C CA . ASP A 1 97 ? -11.359 -6.246 11.305 1 92.19 97 ASP A CA 1
ATOM 684 C C . ASP A 1 97 ? -11.797 -7.633 11.781 1 92.19 97 ASP A C 1
ATOM 686 O O . ASP A 1 97 ? -10.953 -8.508 12.008 1 92.19 97 ASP A O 1
ATOM 690 N N . GLU A 1 98 ? -13.062 -7.762 11.852 1 95.69 98 GLU A N 1
ATOM 691 C CA . GLU A 1 98 ? -13.594 -9.016 12.375 1 95.69 98 GLU A CA 1
ATOM 692 C C . GLU A 1 98 ? -13.359 -10.164 11.398 1 95.69 98 GLU A C 1
ATOM 694 O O . GLU A 1 98 ? -13.43 -11.336 11.773 1 95.69 98 GLU A O 1
ATOM 699 N N . ASN A 1 99 ? -13.086 -9.891 10.125 1 97.06 99 ASN A N 1
ATOM 700 C CA . ASN A 1 99 ? -12.906 -10.922 9.109 1 97.06 99 ASN A CA 1
ATOM 701 C C . ASN A 1 99 ? -11.445 -11.023 8.672 1 97.06 99 ASN A C 1
ATOM 703 O O . ASN A 1 99 ? -11.156 -11.578 7.605 1 97.06 99 ASN A O 1
ATOM 707 N N . ARG A 1 100 ? -10.57 -10.547 9.477 1 95.69 100 ARG A N 1
ATOM 708 C CA . ARG A 1 100 ? -9.148 -10.5 9.148 1 95.69 100 ARG A CA 1
ATOM 709 C C . ARG A 1 100 ? -8.602 -11.891 8.867 1 95.69 100 ARG A C 1
ATOM 711 O O . ARG A 1 100 ? -7.812 -12.078 7.934 1 95.69 100 ARG A O 1
ATOM 718 N N . ALA A 1 101 ? -8.977 -12.852 9.664 1 96.88 101 ALA A N 1
ATOM 719 C CA . ALA A 1 101 ? -8.492 -14.227 9.492 1 96.88 101 ALA A CA 1
ATOM 720 C C . ALA A 1 101 ? -8.992 -14.812 8.172 1 96.88 101 ALA A C 1
ATOM 722 O O . ALA A 1 101 ? -8.25 -15.523 7.488 1 96.88 101 ALA A O 1
ATOM 723 N N . GLN A 1 102 ? -10.234 -14.57 7.887 1 96.75 102 GLN A N 1
ATOM 724 C CA . GLN A 1 102 ? -10.789 -15.047 6.625 1 96.75 102 GLN A CA 1
ATOM 725 C C . GLN A 1 102 ? -10.078 -14.406 5.438 1 96.75 102 GLN A C 1
ATOM 727 O O . GLN A 1 102 ? -9.773 -15.086 4.453 1 96.75 102 GLN A O 1
ATOM 732 N N . LEU A 1 103 ? -9.844 -13.125 5.512 1 97.81 103 LEU A N 1
ATOM 733 C CA . LEU A 1 103 ? -9.117 -12.414 4.457 1 97.81 103 LEU A CA 1
ATOM 734 C C . LEU A 1 103 ? -7.727 -13 4.262 1 97.81 103 LEU A C 1
ATOM 736 O O . LEU A 1 103 ? -7.289 -13.211 3.129 1 97.81 103 LEU A O 1
ATOM 740 N N . ALA A 1 104 ? -7.047 -13.281 5.359 1 98.19 104 ALA A N 1
ATOM 741 C CA . ALA A 1 104 ? -5.711 -13.867 5.301 1 98.19 104 ALA A CA 1
ATO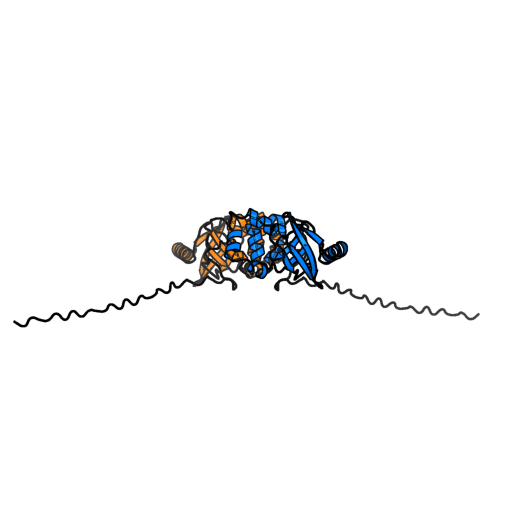M 742 C C . ALA A 1 104 ? -5.734 -15.219 4.598 1 98.19 104 ALA A C 1
ATOM 744 O O . ALA A 1 104 ? -4.855 -15.523 3.787 1 98.19 104 ALA A O 1
ATOM 745 N N . THR A 1 105 ? -6.746 -15.992 4.914 1 97.75 105 THR A N 1
ATOM 746 C CA . THR A 1 105 ? -6.879 -17.297 4.277 1 97.75 105 THR A CA 1
ATOM 747 C C . THR A 1 105 ? -7.078 -17.141 2.771 1 97.75 105 THR A C 1
ATOM 749 O O . THR A 1 105 ? -6.418 -17.828 1.981 1 97.75 105 THR A O 1
ATOM 752 N N . ILE A 1 106 ? -7.918 -16.281 2.393 1 97.88 106 ILE A N 1
ATOM 753 C CA . ILE A 1 106 ? -8.188 -16.047 0.979 1 97.88 106 ILE A CA 1
ATOM 754 C C . ILE A 1 106 ? -6.91 -15.609 0.272 1 97.88 106 ILE A C 1
ATOM 756 O O . ILE A 1 106 ? -6.562 -16.141 -0.785 1 97.88 106 ILE A O 1
ATOM 760 N N . LEU A 1 107 ? -6.195 -14.641 0.881 1 98.69 107 LEU A N 1
ATOM 761 C CA . LEU A 1 107 ? -4.984 -14.109 0.259 1 98.69 107 LEU A CA 1
ATOM 762 C C . LEU A 1 107 ? -3.9 -15.18 0.179 1 98.69 107 LEU A C 1
ATOM 764 O O . LEU A 1 107 ? -3.199 -15.281 -0.83 1 98.69 107 LEU A O 1
ATOM 768 N N . THR A 1 108 ? -3.768 -16.016 1.228 1 98.44 108 THR A N 1
ATOM 769 C CA . THR A 1 108 ? -2.725 -17.031 1.241 1 98.44 108 THR A CA 1
ATOM 770 C C . THR A 1 108 ? -3.074 -18.172 0.297 1 98.44 108 THR A C 1
ATOM 772 O O . THR A 1 108 ? -2.217 -19 -0.039 1 98.44 108 THR A O 1
ATOM 775 N N . CYS A 1 109 ? -4.32 -18.266 -0.129 1 98.31 109 CYS A N 1
ATOM 776 C CA . CYS A 1 109 ? -4.703 -19.203 -1.179 1 98.31 109 CYS A CA 1
ATOM 777 C C . CYS A 1 109 ? -4.156 -18.766 -2.531 1 98.31 109 CYS A C 1
ATOM 779 O O . CYS A 1 109 ? -4.199 -19.516 -3.5 1 98.31 109 CYS A O 1
ATOM 781 N N . HIS A 1 110 ? -3.562 -17.625 -2.629 1 98.81 110 HIS A N 1
ATOM 782 C CA . HIS A 1 110 ? -2.941 -17.094 -3.844 1 98.81 110 HIS A CA 1
ATOM 783 C C . HIS A 1 110 ? -1.423 -17.219 -3.779 1 98.81 110 HIS A C 1
ATOM 785 O O . HIS A 1 110 ? -0.72 -16.734 -4.672 1 98.81 110 HIS A O 1
ATOM 791 N N . VAL A 1 111 ? -0.887 -17.734 -2.672 1 98.75 111 VAL A N 1
ATOM 792 C CA . VAL A 1 111 ? 0.551 -17.734 -2.424 1 98.75 111 VAL A CA 1
ATOM 793 C C . VAL A 1 111 ? 1.056 -19.172 -2.328 1 98.75 111 VAL A C 1
ATOM 795 O O . VAL A 1 111 ? 0.466 -20 -1.628 1 98.75 111 VAL A O 1
ATOM 798 N N . VAL A 1 112 ? 2.055 -19.469 -3.092 1 98.38 112 VAL A N 1
ATOM 799 C CA . VAL A 1 112 ? 2.768 -20.75 -3.014 1 98.38 112 VAL A CA 1
ATOM 800 C C . VAL A 1 112 ? 4.133 -20.531 -2.367 1 98.38 112 VAL A C 1
ATOM 802 O O . VAL A 1 112 ? 4.84 -19.578 -2.689 1 98.38 112 VAL A O 1
ATOM 805 N N . GLY A 1 113 ? 4.508 -21.375 -1.382 1 97.69 113 GLY A N 1
ATOM 806 C CA . GLY A 1 113 ? 5.77 -21.266 -0.67 1 97.69 113 GLY A CA 1
ATOM 807 C C . GLY A 1 113 ? 6.953 -21.781 -1.469 1 97.69 113 GLY A C 1
ATOM 808 O O . GLY A 1 113 ? 7.75 -22.578 -0.964 1 97.69 113 GLY A O 1
ATOM 809 N N . ALA A 1 114 ? 7.047 -21.5 -2.719 1 97.12 114 ALA A N 1
ATOM 810 C CA . ALA A 1 114 ? 8.125 -21.828 -3.65 1 97.12 114 ALA A CA 1
ATOM 811 C C . ALA A 1 114 ? 8.148 -20.859 -4.824 1 97.12 114 ALA A C 1
ATOM 813 O O . ALA A 1 114 ? 7.148 -20.188 -5.102 1 97.12 114 ALA A O 1
ATOM 814 N N . GLU A 1 115 ? 9.25 -20.703 -5.355 1 97.62 115 GLU A N 1
ATOM 815 C CA . GLU A 1 115 ? 9.359 -19.906 -6.578 1 97.62 115 GLU A CA 1
ATOM 816 C C . GLU A 1 115 ? 9.133 -20.781 -7.812 1 97.62 115 GLU A C 1
ATOM 818 O O . GLU A 1 115 ? 9.969 -21.625 -8.148 1 97.62 115 GLU A O 1
ATOM 823 N N . VAL A 1 116 ? 8.062 -20.625 -8.508 1 97.44 116 VAL A N 1
ATOM 824 C CA . VAL A 1 116 ? 7.703 -21.469 -9.641 1 97.44 116 VAL A CA 1
ATOM 825 C C . VAL A 1 116 ? 7.352 -20.594 -10.844 1 97.44 116 VAL A C 1
ATOM 827 O O . VAL A 1 116 ? 6.293 -19.953 -10.875 1 97.44 116 VAL A O 1
ATOM 830 N N . PHE A 1 117 ? 8.18 -20.547 -11.844 1 97 117 PHE A N 1
ATOM 831 C CA . PHE A 1 117 ? 7.965 -19.781 -13.062 1 97 117 PHE A CA 1
ATOM 832 C C . PHE A 1 117 ? 6.988 -20.5 -13.984 1 97 117 PHE A C 1
ATOM 834 O O . PHE A 1 117 ? 6.68 -21.672 -13.781 1 97 117 PHE A O 1
ATOM 841 N N . ALA A 1 118 ? 6.559 -19.781 -14.938 1 96.88 118 ALA A N 1
ATOM 842 C CA . ALA A 1 118 ? 5.527 -20.281 -15.844 1 96.88 118 ALA A CA 1
ATOM 843 C C . ALA A 1 118 ? 5.98 -21.562 -16.531 1 96.88 118 ALA A C 1
ATOM 845 O O . ALA A 1 118 ? 5.191 -22.5 -16.719 1 96.88 118 ALA A O 1
ATOM 846 N N . ASP A 1 119 ? 7.207 -21.641 -16.938 1 95.12 119 ASP A N 1
ATOM 847 C CA . ASP A 1 119 ? 7.738 -22.812 -17.625 1 95.12 119 ASP A CA 1
ATOM 848 C C . ASP A 1 119 ? 7.668 -24.047 -16.734 1 95.12 119 ASP A C 1
ATOM 850 O O . ASP A 1 119 ? 7.344 -25.141 -17.203 1 95.12 119 ASP A O 1
ATOM 854 N N . ALA A 1 120 ? 8.078 -23.812 -15.492 1 95.44 120 ALA A N 1
ATOM 855 C CA . ALA A 1 120 ? 8.008 -24.922 -14.531 1 95.44 120 ALA A CA 1
ATOM 856 C C . ALA A 1 120 ? 6.562 -25.375 -14.336 1 95.44 120 ALA A C 1
ATOM 858 O O . ALA A 1 120 ? 6.293 -26.578 -14.281 1 95.44 120 ALA A O 1
ATOM 859 N N . ILE A 1 121 ? 5.645 -24.469 -14.25 1 96.06 121 ILE A N 1
ATOM 860 C CA . ILE A 1 121 ? 4.23 -24.812 -14.125 1 96.06 121 ILE A CA 1
ATOM 861 C C . ILE A 1 121 ? 3.771 -25.594 -15.352 1 96.06 121 ILE A C 1
ATOM 863 O O . ILE A 1 121 ? 3.125 -26.625 -15.227 1 96.06 121 ILE A O 1
ATOM 867 N N . GLY A 1 122 ? 4.113 -25.109 -16.516 1 94.94 122 GLY A N 1
ATOM 868 C CA . GLY A 1 122 ? 3.791 -25.797 -17.75 1 94.94 122 GLY A CA 1
ATOM 869 C C . GLY A 1 122 ? 4.336 -27.203 -17.812 1 94.94 122 GLY A C 1
ATOM 870 O O . GLY A 1 122 ? 3.643 -28.125 -18.25 1 94.94 122 GLY A O 1
ATOM 871 N N . GLY A 1 123 ? 5.551 -27.359 -17.391 1 94.38 123 GLY A N 1
ATOM 872 C CA . GLY A 1 123 ? 6.145 -28.688 -17.344 1 94.38 123 GLY A CA 1
ATOM 873 C C . GLY A 1 123 ? 5.41 -29.625 -16.422 1 94.38 123 GLY A C 1
ATOM 874 O O . GLY A 1 123 ? 5.211 -30.797 -16.75 1 94.38 123 GLY A O 1
ATOM 875 N N . MET A 1 124 ? 5.051 -29.062 -15.258 1 95.25 124 MET A N 1
ATOM 876 C CA . MET A 1 124 ? 4.316 -29.875 -14.297 1 95.25 124 MET A CA 1
ATOM 877 C C . MET A 1 124 ? 2.953 -30.266 -14.852 1 95.25 124 MET A C 1
ATOM 879 O O . MET A 1 124 ? 2.508 -31.406 -14.672 1 95.25 124 MET A O 1
ATOM 883 N N . ILE A 1 125 ? 2.332 -29.391 -15.539 1 95.5 125 ILE A N 1
ATOM 884 C CA . ILE A 1 125 ? 1.051 -29.672 -16.172 1 95.5 125 ILE A CA 1
ATOM 885 C C . ILE A 1 125 ? 1.211 -30.812 -17.188 1 95.5 125 ILE A C 1
ATOM 887 O O . ILE A 1 125 ? 0.432 -31.766 -17.172 1 95.5 125 ILE A O 1
ATOM 891 N N . ALA A 1 126 ? 2.205 -30.688 -18.031 1 93.88 126 ALA A N 1
ATOM 892 C CA . ALA A 1 126 ? 2.477 -31.719 -19.047 1 93.88 126 ALA A CA 1
ATOM 893 C C . ALA A 1 126 ? 2.789 -33.062 -18.391 1 93.88 126 ALA A C 1
ATOM 895 O O . ALA A 1 126 ? 2.312 -34.094 -18.828 1 93.88 126 ALA A O 1
ATOM 896 N N . GLY A 1 127 ? 3.533 -33.031 -17.328 1 94 127 GLY A N 1
ATOM 897 C CA . GLY A 1 127 ? 3.93 -34.25 -16.641 1 94 127 GLY A CA 1
ATOM 898 C C . GLY A 1 127 ? 2.777 -34.906 -15.93 1 94 127 GLY A C 1
ATOM 899 O O . GLY A 1 127 ? 2.807 -36.125 -15.719 1 94 127 GLY A O 1
ATOM 900 N N . ASP A 1 128 ? 1.795 -34.156 -15.523 1 93.81 128 ASP A N 1
ATOM 901 C CA . ASP A 1 128 ? 0.673 -34.688 -14.758 1 93.81 128 ASP A CA 1
ATOM 902 C C . ASP A 1 128 ? -0.521 -34.969 -15.664 1 93.81 128 ASP A C 1
ATOM 904 O O . ASP A 1 128 ? -1.646 -35.125 -15.188 1 93.81 128 ASP A O 1
ATOM 908 N N . GLY A 1 129 ? -0.326 -35.031 -17 1 93.06 129 GLY A N 1
ATOM 909 C CA . GLY A 1 129 ? -1.385 -35.406 -17.922 1 93.06 129 GLY A CA 1
ATOM 910 C C . GLY A 1 129 ? -2.318 -34.25 -18.266 1 93.06 129 GLY A C 1
ATOM 911 O O . GLY A 1 129 ? -3.473 -34.469 -18.625 1 93.06 129 GLY A O 1
ATOM 912 N N . GLY A 1 130 ? -1.89 -33.094 -18.016 1 94.25 130 GLY A N 1
ATOM 913 C CA . GLY A 1 130 ? -2.654 -31.953 -18.516 1 94.25 130 GLY A CA 1
ATOM 914 C C . GLY A 1 130 ? -3.191 -31.062 -17.406 1 94.25 130 GLY A C 1
ATOM 915 O O . GLY A 1 130 ? -3.699 -29.969 -17.688 1 94.25 130 GLY A O 1
ATOM 916 N N . ALA A 1 131 ? -3.164 -31.562 -16.203 1 96.25 131 ALA A N 1
ATOM 917 C CA . ALA A 1 131 ? -3.615 -30.781 -15.055 1 96.25 131 ALA A CA 1
ATOM 918 C C . ALA A 1 131 ? -2.744 -31.062 -13.828 1 96.25 131 ALA A C 1
ATOM 920 O O . ALA A 1 131 ? -2.49 -32.219 -13.484 1 96.25 131 ALA A O 1
ATOM 921 N N . HIS A 1 132 ? -2.256 -29.938 -13.25 1 97.44 132 HIS A N 1
ATOM 922 C CA . HIS A 1 132 ? -1.369 -30.078 -12.102 1 97.44 132 HIS A CA 1
ATOM 923 C C . HIS A 1 132 ? -1.933 -29.359 -10.883 1 97.44 132 HIS A C 1
ATOM 925 O O . HIS A 1 132 ? -2.23 -28.156 -10.938 1 97.44 132 HIS A O 1
ATOM 931 N N . PRO A 1 133 ? -2.109 -30.094 -9.758 1 97.69 133 PRO A N 1
ATOM 932 C CA . PRO A 1 133 ? -2.561 -29.438 -8.531 1 97.69 133 PRO A CA 1
ATOM 933 C C . PRO A 1 133 ? -1.466 -28.594 -7.875 1 97.69 133 PRO A C 1
ATOM 935 O O . PRO A 1 133 ? -0.349 -29.078 -7.676 1 97.69 133 PRO A O 1
ATOM 938 N N . VAL A 1 134 ? -1.72 -27.344 -7.629 1 97.56 134 VAL A N 1
ATOM 939 C CA . VAL A 1 134 ? -0.813 -26.438 -6.949 1 97.56 134 VAL A CA 1
ATOM 940 C C . VAL A 1 134 ? -1.304 -26.172 -5.527 1 97.56 134 VAL A C 1
ATOM 942 O O . VAL A 1 134 ? -2.381 -25.609 -5.324 1 97.56 134 VAL A O 1
ATOM 945 N N . GLU A 1 135 ? -0.522 -26.562 -4.539 1 97.38 135 GLU A N 1
ATOM 946 C CA . GLU A 1 135 ? -0.859 -26.344 -3.139 1 97.38 135 GLU A CA 1
ATOM 947 C C . GLU A 1 135 ? -0.391 -24.953 -2.678 1 97.38 135 GLU A C 1
ATOM 949 O O . GLU A 1 135 ? 0.758 -24.578 -2.914 1 97.38 135 GLU A O 1
ATOM 954 N N . THR A 1 136 ? -1.25 -24.297 -2.023 1 98.19 136 THR A N 1
ATOM 955 C CA . THR A 1 136 ? -0.936 -22.938 -1.577 1 98.19 136 THR A CA 1
ATOM 956 C C . THR A 1 136 ? -0.674 -22.922 -0.074 1 98.19 136 THR A C 1
ATOM 958 O O . THR A 1 136 ? -0.961 -23.891 0.629 1 98.19 136 THR A O 1
ATOM 961 N N . LEU A 1 137 ? -0.155 -21.859 0.427 1 97.62 137 LEU A N 1
ATOM 962 C CA . LEU A 1 137 ? 0.15 -21.703 1.845 1 97.62 137 LEU A CA 1
ATOM 963 C C . LEU A 1 137 ? -1.13 -21.641 2.672 1 97.62 137 LEU A C 1
ATOM 965 O O . LEU A 1 137 ? -1.126 -22 3.855 1 97.62 137 LEU A O 1
ATOM 969 N N . GLY A 1 138 ? -2.232 -21.234 2.055 1 96.69 138 GLY A N 1
ATOM 970 C CA . GLY A 1 138 ? -3.506 -21.125 2.746 1 96.69 138 GLY A CA 1
ATOM 971 C C . GLY A 1 138 ? -4.27 -22.438 2.816 1 96.69 138 GLY A C 1
ATOM 972 O O . GLY A 1 138 ? -5.359 -22.484 3.389 1 96.69 138 GLY A O 1
ATOM 973 N N . GLY A 1 139 ? -3.715 -23.453 2.189 1 96.25 139 GLY A N 1
ATOM 974 C CA . GLY A 1 139 ? -4.34 -24.766 2.234 1 96.25 139 GLY A CA 1
ATOM 975 C C . GLY A 1 139 ? -5.27 -25.016 1.063 1 96.25 139 GLY A C 1
ATOM 976 O O . GLY A 1 139 ? -5.969 -26.031 1.031 1 96.25 139 GLY A O 1
ATOM 977 N N . CYS A 1 140 ? -5.32 -24.203 0.142 1 97.56 140 CYS A N 1
ATOM 978 C CA . CYS A 1 140 ? -6.117 -24.391 -1.066 1 97.56 140 CYS A CA 1
ATOM 979 C C . CYS A 1 140 ? -5.332 -25.156 -2.121 1 97.56 140 CYS A C 1
ATOM 981 O O . CYS A 1 140 ? -4.098 -25.172 -2.094 1 97.56 140 CYS A O 1
ATOM 983 N N . THR A 1 141 ? -6.09 -25.766 -2.953 1 98 141 THR A N 1
ATOM 984 C CA . THR A 1 141 ? -5.504 -26.438 -4.113 1 98 141 THR A CA 1
ATOM 985 C C . THR A 1 141 ? -6.016 -25.812 -5.41 1 98 141 THR A C 1
ATOM 987 O O . THR A 1 141 ? -7.223 -25.797 -5.66 1 98 141 THR A O 1
ATOM 990 N N . LEU A 1 142 ? -5.137 -25.312 -6.172 1 98.38 142 LEU A N 1
ATOM 991 C CA . LEU A 1 142 ? -5.461 -24.75 -7.477 1 98.38 142 LEU A CA 1
ATOM 992 C C . LEU A 1 142 ? -5.066 -25.719 -8.594 1 98.38 142 LEU A C 1
ATOM 994 O O . LEU A 1 142 ? -3.924 -26.172 -8.656 1 98.38 142 LEU A O 1
ATOM 998 N N . MET A 1 143 ? -5.973 -26.016 -9.461 1 98.06 143 MET A N 1
ATOM 999 C CA . MET A 1 143 ? -5.66 -26.859 -10.609 1 98.06 143 MET A CA 1
ATOM 1000 C C . MET A 1 143 ? -5.137 -26.031 -11.773 1 98.06 143 MET A C 1
ATOM 1002 O O . MET A 1 143 ? -5.875 -25.234 -12.352 1 98.06 143 MET A O 1
ATOM 1006 N N . ALA A 1 144 ? -3.93 -26.234 -12.055 1 98.5 144 ALA A N 1
ATOM 1007 C CA . ALA A 1 144 ? -3.295 -25.516 -13.156 1 98.5 144 ALA A CA 1
ATOM 1008 C C . ALA A 1 144 ? -3.4 -26.297 -14.461 1 98.5 144 ALA A C 1
ATOM 1010 O O . ALA A 1 144 ? -3.127 -27.5 -14.492 1 98.5 144 ALA A O 1
ATOM 1011 N N . GLU A 1 145 ? -3.787 -25.688 -15.453 1 97.75 145 GLU A N 1
ATOM 1012 C CA . GLU A 1 145 ? -3.896 -26.25 -16.797 1 97.75 145 GLU A CA 1
ATOM 1013 C C . GLU A 1 145 ? -3.389 -25.266 -17.844 1 97.75 145 GLU A C 1
ATOM 1015 O O . GLU A 1 145 ? -3.273 -24.062 -17.594 1 97.75 145 GLU A O 1
ATOM 1020 N N . MET A 1 146 ? -3.104 -25.828 -18.969 1 96.06 146 MET A N 1
ATOM 1021 C CA . MET A 1 146 ? -2.766 -24.984 -20.109 1 96.06 146 MET A CA 1
ATOM 1022 C C . MET A 1 146 ? -4 -24.688 -20.953 1 96.06 146 MET A C 1
ATOM 1024 O O . MET A 1 146 ? -4.816 -25.562 -21.203 1 96.06 146 MET A O 1
ATOM 1028 N N . SER A 1 147 ? -4.219 -23.469 -21.219 1 94.38 147 SER A N 1
ATOM 1029 C CA . SER A 1 147 ? -5.172 -23.031 -22.234 1 94.38 147 SER A CA 1
ATOM 1030 C C . SER A 1 147 ? -4.469 -22.281 -23.359 1 94.38 147 SER A C 1
ATOM 1032 O O . SER A 1 147 ? -4.297 -21.062 -23.297 1 94.38 147 SER A O 1
ATOM 1034 N N . GLY A 1 148 ? -4.234 -23.047 -24.438 1 91.56 148 GLY A N 1
ATOM 1035 C CA . GLY A 1 148 ? -3.312 -22.5 -25.422 1 91.56 148 GLY A CA 1
ATOM 1036 C C . GLY A 1 148 ? -1.928 -22.234 -24.859 1 91.56 148 GLY A C 1
ATOM 1037 O O . GLY A 1 148 ? -1.28 -23.141 -24.344 1 91.56 148 GLY A O 1
ATOM 1038 N N . ASP A 1 149 ? -1.554 -20.969 -24.844 1 91.62 149 ASP A N 1
ATOM 1039 C CA . ASP A 1 149 ? -0.231 -20.625 -24.328 1 91.62 149 ASP A CA 1
ATOM 1040 C C . ASP A 1 149 ? -0.325 -20.016 -22.938 1 91.62 149 ASP A C 1
ATOM 1042 O O . ASP A 1 149 ? 0.689 -19.625 -22.359 1 91.62 149 ASP A O 1
ATOM 1046 N N . ALA A 1 150 ? -1.537 -20.078 -22.469 1 95.56 150 ALA A N 1
ATOM 1047 C CA . ALA A 1 150 ? -1.733 -19.438 -21.172 1 95.56 150 ALA A CA 1
ATOM 1048 C C . ALA A 1 150 ? -1.987 -20.469 -20.078 1 95.56 150 ALA A C 1
ATOM 1050 O O . ALA A 1 150 ? -2.521 -21.547 -20.359 1 95.56 150 ALA A O 1
ATOM 1051 N N . ILE A 1 151 ? -1.511 -20.188 -18.938 1 97.75 151 ILE A N 1
ATOM 1052 C CA . ILE A 1 151 ? -1.805 -21 -17.766 1 97.75 151 ILE A CA 1
ATOM 1053 C C . ILE A 1 151 ? -3.125 -20.547 -17.156 1 97.75 151 ILE A C 1
ATOM 1055 O O . ILE A 1 151 ? -3.387 -19.359 -17.031 1 97.75 151 ILE A O 1
ATOM 1059 N N . THR A 1 152 ? -3.996 -21.469 -16.859 1 98.5 152 THR A N 1
ATOM 1060 C CA . THR A 1 152 ? -5.219 -21.203 -16.109 1 98.5 152 THR A CA 1
ATOM 1061 C C . THR A 1 152 ? -5.203 -21.938 -14.766 1 98.5 152 THR A C 1
ATOM 1063 O O . THR A 1 152 ? -4.598 -23 -14.648 1 98.5 152 THR A O 1
ATOM 1066 N N . LEU A 1 153 ? -5.73 -21.328 -13.797 1 98.62 153 LEU A N 1
ATOM 1067 C CA . LEU A 1 153 ? -5.875 -21.875 -12.453 1 98.62 153 LEU A CA 1
ATOM 1068 C C . LEU A 1 153 ? -7.348 -22.016 -12.078 1 98.62 153 LEU A C 1
ATOM 1070 O O . LEU A 1 153 ? -8.125 -21.078 -12.234 1 98.62 153 LEU A O 1
ATOM 1074 N N . THR A 1 154 ? -7.75 -23.156 -11.617 1 98.12 154 THR A N 1
ATOM 1075 C CA . THR A 1 154 ? -9.109 -23.406 -11.141 1 98.12 154 THR A CA 1
ATOM 1076 C C . THR A 1 154 ? -9.102 -23.734 -9.648 1 98.12 154 THR A C 1
ATOM 1078 O O . THR A 1 154 ? -8.422 -24.672 -9.219 1 98.12 154 THR A O 1
ATOM 1081 N N . ASP A 1 155 ? -9.883 -22.938 -8.891 1 98 155 ASP A N 1
ATOM 1082 C CA . ASP A 1 155 ? -9.922 -23.234 -7.465 1 98 155 ASP A CA 1
ATOM 1083 C C . ASP A 1 155 ? -10.922 -24.344 -7.16 1 98 155 ASP A C 1
ATOM 1085 O O . ASP A 1 155 ? -11.523 -24.906 -8.078 1 98 155 ASP A O 1
ATOM 1089 N N . GLU A 1 156 ? -11.055 -24.719 -5.938 1 97.25 156 GLU A N 1
ATOM 1090 C CA . GLU A 1 156 ? -11.852 -25.875 -5.527 1 97.25 156 GLU A CA 1
ATOM 1091 C C . GLU A 1 156 ? -13.344 -25.578 -5.645 1 97.25 156 GLU A C 1
ATOM 1093 O O . GLU A 1 156 ? -14.164 -26.484 -5.484 1 97.25 156 GLU A O 1
ATOM 1098 N N . ASN A 1 157 ? -13.75 -24.312 -5.961 1 96.38 157 ASN A N 1
ATOM 1099 C CA . ASN A 1 157 ? -15.141 -23.938 -6.188 1 96.38 157 ASN A CA 1
ATOM 1100 C C . ASN A 1 157 ? -15.477 -23.906 -7.676 1 96.38 157 ASN A C 1
ATOM 1102 O O . ASN A 1 157 ? -16.609 -23.625 -8.047 1 96.38 157 ASN A O 1
ATOM 1106 N N . GLY A 1 158 ? -14.453 -24.141 -8.469 1 96.06 158 GLY A N 1
ATOM 1107 C CA . GLY A 1 158 ? -14.672 -24.156 -9.906 1 96.06 158 GLY A CA 1
ATOM 1108 C C . GLY A 1 158 ? -14.406 -22.812 -10.562 1 96.06 158 GLY A C 1
ATOM 1109 O O . GLY A 1 158 ? -14.664 -22.641 -11.758 1 96.06 158 GLY A O 1
ATOM 1110 N N . ARG A 1 159 ? -13.891 -21.844 -9.836 1 95.94 159 ARG A N 1
ATOM 1111 C CA . ARG A 1 159 ? -13.539 -20.547 -10.398 1 95.94 159 ARG A CA 1
ATOM 1112 C C . ARG A 1 159 ? -12.258 -20.625 -11.219 1 95.94 159 ARG A C 1
ATOM 1114 O O . ARG A 1 159 ? -11.25 -21.172 -10.75 1 95.94 159 ARG A O 1
ATOM 1121 N N . LEU A 1 160 ? -12.359 -20.016 -12.391 1 97.88 160 LEU A N 1
ATOM 1122 C CA . LEU A 1 160 ? -11.227 -20.078 -13.312 1 97.88 160 LEU A CA 1
ATOM 1123 C C . LEU A 1 160 ? -10.539 -18.734 -13.422 1 97.88 160 LEU A C 1
ATOM 1125 O O . LEU A 1 160 ? -11.188 -17.719 -13.688 1 97.88 160 LEU A O 1
ATOM 1129 N N . ALA A 1 161 ? -9.266 -18.734 -13.18 1 98.56 161 ALA A N 1
ATOM 1130 C CA . ALA A 1 161 ? -8.43 -17.547 -13.367 1 98.56 161 ALA A CA 1
ATOM 1131 C C . ALA A 1 161 ? -7.391 -17.781 -14.461 1 98.56 161 ALA A C 1
ATOM 1133 O O . ALA A 1 161 ? -6.809 -18.859 -14.547 1 98.56 161 ALA A O 1
ATOM 1134 N N . THR A 1 162 ? -7.145 -16.781 -15.289 1 98.44 162 THR A N 1
ATOM 1135 C CA . THR A 1 162 ? -6.113 -16.828 -16.312 1 98.44 162 THR A CA 1
ATOM 1136 C C . THR A 1 162 ? -4.906 -15.984 -15.906 1 98.44 162 THR A C 1
ATOM 1138 O O . THR A 1 162 ? -5.066 -14.875 -15.398 1 98.44 162 THR A O 1
ATOM 1141 N N . VAL A 1 163 ? -3.717 -16.578 -16.109 1 98.44 163 VAL A N 1
ATOM 1142 C CA . VAL A 1 163 ? -2.492 -15.812 -15.922 1 98.44 163 VAL A CA 1
ATOM 1143 C C . VAL A 1 163 ? -2.299 -14.859 -17.094 1 98.44 163 VAL A C 1
ATOM 1145 O O . VAL A 1 163 ? -2.031 -15.289 -18.219 1 98.44 163 VAL A O 1
ATOM 1148 N N . THR A 1 164 ? -2.365 -13.57 -16.859 1 97.69 164 THR A N 1
ATOM 1149 C CA . THR A 1 164 ? -2.336 -12.578 -17.922 1 97.69 164 THR A CA 1
ATOM 1150 C C . THR A 1 164 ? -0.929 -12.016 -18.109 1 97.69 164 THR A C 1
ATOM 1152 O O . THR A 1 164 ? -0.581 -11.531 -19.188 1 97.69 164 THR A O 1
ATOM 1155 N N . ILE A 1 165 ? -0.152 -11.891 -17.125 1 96.94 165 ILE A N 1
ATOM 1156 C CA . ILE A 1 165 ? 1.271 -11.562 -17.125 1 96.94 165 ILE A CA 1
ATOM 1157 C C . ILE A 1 165 ? 2.027 -12.562 -16.25 1 96.94 165 ILE A C 1
ATOM 1159 O O . ILE A 1 165 ? 1.75 -12.695 -15.055 1 96.94 165 ILE A O 1
ATOM 1163 N N . ALA A 1 166 ? 2.904 -13.305 -16.875 1 97 166 ALA A N 1
ATOM 1164 C CA . ALA A 1 166 ? 3.645 -14.344 -16.156 1 97 166 ALA A CA 1
ATOM 1165 C C . ALA A 1 166 ? 5.066 -13.891 -15.852 1 97 166 ALA A C 1
ATOM 1167 O O . ALA A 1 166 ? 5.582 -12.961 -16.484 1 97 166 ALA A O 1
ATOM 1168 N N . ASP A 1 167 ? 5.617 -14.414 -14.836 1 97.5 167 ASP A N 1
ATOM 1169 C CA . ASP A 1 167 ? 7.055 -14.414 -14.586 1 97.5 167 ASP A CA 1
ATOM 1170 C C . ASP A 1 167 ? 7.559 -13 -14.305 1 97.5 167 ASP A C 1
ATOM 1172 O O . ASP A 1 167 ? 8.547 -12.562 -14.891 1 97.5 167 ASP A O 1
ATOM 1176 N N . VAL A 1 168 ? 6.797 -12.297 -13.539 1 97.62 168 VAL A N 1
ATOM 1177 C CA . VAL A 1 168 ? 7.336 -11.047 -13.016 1 97.62 168 VAL A CA 1
ATOM 1178 C C . VAL A 1 168 ? 8.281 -11.336 -11.852 1 97.62 168 VAL A C 1
ATOM 1180 O O . VAL A 1 168 ? 7.844 -11.5 -10.711 1 97.62 168 VAL A O 1
ATOM 1183 N N . ASP A 1 169 ? 9.555 -11.352 -12.164 1 97.25 169 ASP A N 1
ATOM 1184 C CA . ASP A 1 169 ? 10.586 -11.773 -11.219 1 97.25 169 ASP A CA 1
ATOM 1185 C C . ASP A 1 169 ? 10.727 -10.758 -10.078 1 97.25 169 ASP A C 1
ATOM 1187 O O . ASP A 1 169 ? 10.688 -9.547 -10.312 1 97.25 169 ASP A O 1
ATOM 1191 N N . GLN A 1 170 ? 10.758 -11.258 -8.836 1 96.94 170 GLN A N 1
ATOM 1192 C CA . GLN A 1 170 ? 10.961 -10.492 -7.613 1 96.94 170 GLN A CA 1
ATOM 1193 C C . GLN A 1 170 ? 12.227 -10.938 -6.891 1 96.94 170 GLN A C 1
ATOM 1195 O O . GLN A 1 170 ? 12.758 -12.023 -7.152 1 96.94 170 GLN A O 1
ATOM 1200 N N . SER A 1 171 ? 12.719 -10.102 -5.945 1 96.56 171 SER A N 1
ATOM 1201 C CA . SER A 1 171 ? 13.891 -10.492 -5.168 1 96.56 171 SER A CA 1
ATOM 1202 C C . SER A 1 171 ? 13.594 -11.68 -4.266 1 96.56 171 SER A C 1
ATOM 1204 O O . SER A 1 171 ? 14.5 -12.43 -3.891 1 96.56 171 SER A O 1
ATOM 1206 N N . ASN A 1 172 ? 12.297 -11.812 -3.936 1 97.88 172 ASN A N 1
ATOM 1207 C CA . ASN A 1 172 ? 11.945 -12.883 -3.008 1 97.88 172 ASN A CA 1
ATOM 1208 C C . ASN A 1 172 ? 10.922 -13.836 -3.611 1 97.88 172 ASN A C 1
ATOM 1210 O O . ASN A 1 172 ? 10.156 -14.469 -2.885 1 97.88 172 ASN A O 1
ATOM 1214 N N . GLY A 1 173 ? 10.859 -13.859 -4.965 1 98.31 173 GLY A N 1
ATOM 1215 C CA . GLY A 1 173 ? 9.953 -14.805 -5.605 1 98.31 173 GLY A CA 1
ATOM 1216 C C . GLY A 1 173 ? 9.523 -14.367 -6.992 1 98.31 173 GLY A C 1
ATOM 1217 O O . GLY A 1 173 ? 10.328 -13.844 -7.762 1 98.31 173 GLY A O 1
ATOM 1218 N N . VAL A 1 174 ? 8.219 -14.703 -7.328 1 98.31 174 VAL A N 1
ATOM 1219 C CA . VAL A 1 174 ? 7.684 -14.391 -8.648 1 98.31 174 VAL A CA 1
ATOM 1220 C C . VAL A 1 174 ? 6.195 -14.078 -8.539 1 98.31 174 VAL A C 1
ATOM 1222 O O . VAL A 1 174 ? 5.484 -14.672 -7.73 1 98.31 174 VAL A O 1
ATOM 1225 N N . ILE A 1 175 ? 5.809 -13.109 -9.289 1 98.56 175 ILE A N 1
ATOM 1226 C CA . ILE A 1 175 ? 4.402 -12.734 -9.367 1 98.56 175 ILE A CA 1
ATOM 1227 C C . ILE A 1 175 ? 3.828 -13.156 -10.719 1 98.56 175 ILE A C 1
ATOM 1229 O O . ILE A 1 175 ? 4.449 -12.938 -11.758 1 98.56 175 ILE A O 1
ATOM 1233 N N . HIS A 1 176 ? 2.762 -13.859 -10.758 1 98.62 176 HIS A N 1
ATOM 1234 C CA . HIS A 1 176 ? 1.9 -14.047 -11.922 1 98.62 176 HIS A CA 1
ATOM 1235 C C . HIS A 1 176 ? 0.595 -13.273 -11.773 1 98.62 176 HIS A C 1
ATOM 1237 O O . HIS A 1 176 ? -0.161 -13.5 -10.82 1 98.62 176 HIS A O 1
ATOM 1243 N N . VAL A 1 177 ? 0.302 -12.367 -12.68 1 98.75 177 VAL A N 1
ATOM 1244 C CA . VAL A 1 177 ? -0.921 -11.57 -12.625 1 98.75 177 VAL A CA 1
ATOM 1245 C C . VAL A 1 177 ? -2.102 -12.406 -13.125 1 98.75 177 VAL A C 1
ATOM 1247 O O . VAL A 1 177 ? -2.008 -13.062 -14.164 1 98.75 177 VAL A O 1
ATOM 1250 N N . ILE A 1 178 ? -3.201 -12.359 -12.344 1 98.75 178 ILE A N 1
ATOM 1251 C CA . ILE A 1 178 ? -4.359 -13.148 -12.742 1 98.75 178 ILE A CA 1
ATOM 1252 C C . ILE A 1 178 ? -5.602 -12.266 -12.781 1 98.75 178 ILE A C 1
ATOM 1254 O O . ILE A 1 178 ? -5.602 -11.156 -12.242 1 98.75 178 ILE A O 1
ATOM 1258 N N . ASP A 1 179 ? -6.645 -12.781 -13.398 1 98.62 179 ASP A N 1
ATOM 1259 C CA . ASP A 1 179 ? -7.797 -11.93 -13.695 1 98.62 179 ASP A CA 1
ATOM 1260 C C . ASP A 1 179 ? -9 -12.328 -12.844 1 98.62 179 ASP A C 1
ATOM 1262 O O . ASP A 1 179 ? -10.133 -11.914 -13.133 1 98.62 179 ASP A O 1
ATOM 1266 N N . ARG A 1 180 ? -8.758 -13.148 -11.852 1 98.31 180 ARG A N 1
ATOM 1267 C CA . ARG A 1 180 ? -9.828 -13.562 -10.953 1 98.31 180 ARG A CA 1
ATOM 1268 C C . ARG A 1 180 ? -9.297 -13.844 -9.547 1 98.31 180 ARG A C 1
ATOM 1270 O O . ARG A 1 180 ? -8.203 -14.391 -9.391 1 98.31 180 ARG A O 1
ATOM 1277 N N . VAL A 1 181 ? -10.094 -13.453 -8.539 1 98.5 181 VAL A N 1
ATOM 1278 C CA . VAL A 1 181 ? -9.75 -13.805 -7.16 1 98.5 181 VAL A CA 1
ATOM 1279 C C . VAL A 1 181 ? -10.094 -15.266 -6.898 1 98.5 181 VAL A C 1
ATOM 1281 O O . VAL A 1 181 ? -11.18 -15.734 -7.258 1 98.5 181 VAL A O 1
ATOM 1284 N N . MET A 1 182 ? -9.195 -16.031 -6.367 1 98 182 MET A N 1
ATOM 1285 C CA . MET A 1 182 ? -9.422 -17.406 -5.977 1 98 182 MET A CA 1
ATOM 1286 C C . MET A 1 182 ? -9.961 -17.5 -4.551 1 98 182 MET A C 1
ATOM 1288 O O . MET A 1 182 ? -9.539 -16.734 -3.682 1 98 182 MET A O 1
ATOM 1292 N N . LEU A 1 183 ? -10.859 -18.422 -4.328 1 95.88 183 LEU A N 1
ATOM 1293 C CA . LEU A 1 183 ? -11.492 -18.547 -3.021 1 95.88 183 LEU A CA 1
ATOM 1294 C C . LEU A 1 183 ? -11.273 -19.938 -2.447 1 95.88 183 LEU A C 1
ATOM 1296 O O . LEU A 1 183 ? -11.172 -20.922 -3.195 1 95.88 183 LEU A O 1
ATOM 1300 N N . PRO A 1 184 ? -11.156 -20 -1.134 1 95.38 184 PRO A N 1
ATOM 1301 C CA . PRO A 1 184 ? -11.094 -21.328 -0.507 1 95.38 184 PRO A CA 1
ATOM 1302 C C . PRO A 1 184 ? -12.383 -22.125 -0.691 1 95.38 184 PRO A C 1
ATOM 1304 O O . PRO A 1 184 ? -13.414 -21.562 -1.044 1 95.38 184 PRO A O 1
ATOM 1307 N N . LYS A 1 185 ? -12.148 -23.391 -0.449 1 90.88 185 LYS A N 1
ATOM 1308 C CA . LYS A 1 185 ? -13.312 -24.25 -0.589 1 90.88 185 LYS A CA 1
ATOM 1309 C C . LYS A 1 185 ? -14.414 -23.859 0.387 1 90.88 185 LYS A C 1
ATOM 1311 O O . LYS A 1 185 ? -14.148 -23.609 1.566 1 90.88 185 LYS A O 1
ATOM 1316 N N . GLN A 1 186 ? -15.594 -23.562 -0.14 1 78.88 186 GLN A N 1
ATOM 1317 C CA . GLN A 1 186 ? -16.75 -23.219 0.679 1 78.88 186 GLN A CA 1
ATOM 1318 C C . GLN A 1 186 ? -17.5 -24.469 1.118 1 78.88 186 GLN A C 1
ATOM 1320 O O . GLN A 1 186 ? -17.484 -25.5 0.426 1 78.88 186 GLN A O 1
ATOM 1325 N N . MET B 1 1 ? -75.938 49.094 7.91 1 30.69 1 MET B N 1
ATOM 1326 C CA . MET B 1 1 ? -75.062 48.25 8.695 1 30.69 1 MET B CA 1
ATOM 1327 C C . MET B 1 1 ? -74.25 47.312 7.785 1 30.69 1 MET B C 1
ATOM 1329 O O . MET B 1 1 ? -74.812 46.438 7.133 1 30.69 1 MET B O 1
ATOM 1333 N N . THR B 1 2 ? -73.188 47.906 7.141 1 35.97 2 THR B N 1
ATOM 1334 C CA . THR B 1 2 ? -72.312 47.594 6.031 1 35.97 2 THR B CA 1
ATOM 1335 C C . THR B 1 2 ? -71.375 46.469 6.418 1 35.97 2 THR B C 1
ATOM 1337 O O . THR B 1 2 ? -70.438 46.656 7.238 1 35.97 2 THR B O 1
ATOM 1340 N N . ILE B 1 3 ? -71.875 45.312 6.875 1 37.59 3 ILE B N 1
ATOM 1341 C CA . ILE B 1 3 ? -70.938 44.344 7.371 1 37.59 3 ILE B CA 1
ATOM 1342 C C . ILE B 1 3 ? -69.938 44 6.27 1 37.59 3 ILE B C 1
ATOM 1344 O O . ILE B 1 3 ? -70.312 43.688 5.137 1 37.59 3 ILE B O 1
ATOM 1348 N N . LYS B 1 4 ? -68.75 44.406 6.434 1 41.59 4 LYS B N 1
ATOM 1349 C CA . LYS B 1 4 ? -67.438 44.25 5.805 1 41.59 4 LYS B CA 1
ATOM 1350 C C . LYS B 1 4 ? -67.062 42.781 5.637 1 41.59 4 LYS B C 1
ATOM 1352 O O . LYS B 1 4 ? -67.062 42 6.609 1 41.59 4 LYS B O 1
ATOM 1357 N N . THR B 1 5 ? -67.5 42.156 4.57 1 40.22 5 THR B N 1
ATOM 1358 C CA . THR B 1 5 ? -67.125 40.812 4.16 1 40.22 5 THR B CA 1
ATOM 1359 C C . THR B 1 5 ? -65.562 40.656 4.137 1 40.22 5 THR B C 1
ATOM 1361 O O . THR B 1 5 ? -64.875 41.469 3.518 1 40.22 5 THR B O 1
ATOM 1364 N N . PHE B 1 6 ? -65 40.188 5.223 1 39.06 6 PHE B N 1
ATOM 1365 C CA . PHE B 1 6 ? -63.594 39.812 5.441 1 39.06 6 PHE B CA 1
ATOM 1366 C C . PHE B 1 6 ? -63.094 38.844 4.383 1 39.06 6 PHE B C 1
ATOM 1368 O O . PHE B 1 6 ? -63.688 37.75 4.223 1 39.06 6 PHE B O 1
ATOM 1375 N N . ALA B 1 7 ? -62.719 39.25 3.189 1 40.16 7 ALA B N 1
ATOM 1376 C CA . ALA B 1 7 ? -62.062 38.406 2.182 1 40.16 7 ALA B CA 1
ATOM 1377 C C . ALA B 1 7 ? -60.812 37.75 2.73 1 40.16 7 ALA B C 1
ATOM 1379 O O . ALA B 1 7 ? -59.906 38.406 3.221 1 40.16 7 ALA B O 1
ATOM 1380 N N . THR B 1 8 ? -60.969 36.594 3.342 1 41.78 8 THR B N 1
ATOM 1381 C CA . THR B 1 8 ? -59.844 35.75 3.77 1 41.78 8 THR B CA 1
ATOM 1382 C C . THR B 1 8 ? -58.938 35.406 2.584 1 41.78 8 THR B C 1
ATOM 1384 O O . THR B 1 8 ? -59.406 34.781 1.625 1 41.78 8 THR B O 1
ATOM 1387 N N . ALA B 1 9 ? -58.094 36.281 2.119 1 38.16 9 ALA B N 1
ATOM 1388 C CA . ALA B 1 9 ? -57.062 35.906 1.164 1 38.16 9 ALA B CA 1
ATOM 1389 C C . ALA B 1 9 ? -56.219 34.719 1.681 1 38.16 9 ALA B C 1
ATOM 1391 O O . ALA B 1 9 ? -55.688 34.781 2.785 1 38.16 9 ALA B O 1
ATOM 1392 N N . ALA B 1 10 ? -56.656 33.531 1.354 1 35.12 10 ALA B N 1
ATOM 1393 C CA . ALA B 1 10 ? -55.844 32.344 1.577 1 35.12 10 ALA B CA 1
ATOM 1394 C C . ALA B 1 10 ? -54.469 32.5 0.902 1 35.12 10 ALA B C 1
ATOM 1396 O O . ALA B 1 10 ? -54.406 32.656 -0.319 1 35.12 10 ALA B O 1
ATOM 1397 N N . ALA B 1 11 ? -53.531 33.25 1.559 1 35.88 11 ALA B N 1
ATOM 1398 C CA . ALA B 1 11 ? -52.156 33.219 1.086 1 35.88 11 ALA B CA 1
ATOM 1399 C C . ALA B 1 11 ? -51.688 31.766 0.946 1 35.88 11 ALA B C 1
ATOM 1401 O O . ALA B 1 11 ? -51.688 31 1.914 1 35.88 11 ALA B O 1
ATOM 1402 N N . LEU B 1 12 ? -51.906 31.156 -0.221 1 38.56 12 LEU B N 1
ATOM 1403 C CA . LEU B 1 12 ? -51.219 29.922 -0.547 1 38.56 12 LEU B CA 1
ATOM 1404 C C . LEU B 1 12 ? -49.719 30.062 -0.359 1 38.56 12 LEU B C 1
ATOM 1406 O O . LEU B 1 12 ? -49.094 30.891 -1.021 1 38.56 12 LEU B 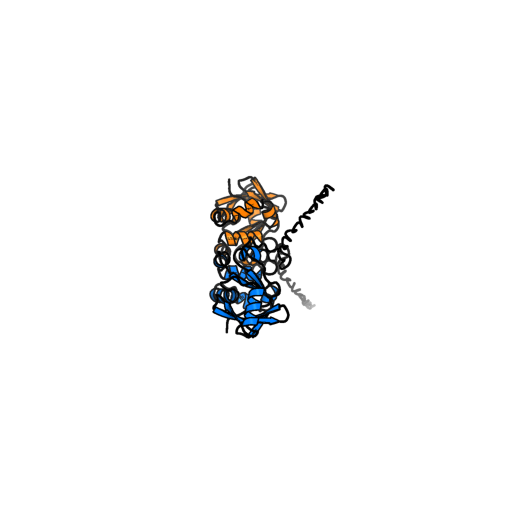O 1
ATOM 1410 N N . THR B 1 13 ? -49.281 29.828 0.871 1 37.03 13 THR B N 1
ATOM 1411 C CA . THR B 1 13 ? -47.844 29.688 1.1 1 37.03 13 THR B CA 1
ATOM 1412 C C . THR B 1 13 ? -47.25 28.562 0.237 1 37.03 13 THR B C 1
ATOM 1414 O O . THR B 1 13 ? -47.688 27.406 0.35 1 37.03 13 THR B O 1
ATOM 1417 N N . LEU B 1 14 ? -46.969 28.844 -1.013 1 37.12 14 LEU B N 1
ATOM 1418 C CA . LEU B 1 14 ? -46.094 27.938 -1.73 1 37.12 14 LEU B CA 1
ATOM 1419 C C . LEU B 1 14 ? -44.781 27.719 -0.949 1 37.12 14 LEU B C 1
ATOM 1421 O O . LEU B 1 14 ? -44 28.641 -0.742 1 37.12 14 LEU B O 1
ATOM 1425 N N . THR B 1 15 ? -44.875 26.797 -0.021 1 37.34 15 THR B N 1
ATOM 1426 C CA . THR B 1 15 ? -43.594 26.312 0.527 1 37.34 15 THR B CA 1
ATOM 1427 C C . THR B 1 15 ? -42.688 25.797 -0.585 1 37.34 15 THR B C 1
ATOM 1429 O O . THR B 1 15 ? -43.062 24.844 -1.298 1 37.34 15 THR B O 1
ATOM 1432 N N . ALA B 1 16 ? -42.094 26.625 -1.352 1 37.25 16 ALA B N 1
ATOM 1433 C CA . ALA B 1 16 ? -40.938 26.141 -2.094 1 37.25 16 ALA B CA 1
ATOM 1434 C C . ALA B 1 16 ? -40.031 25.297 -1.199 1 37.25 16 ALA B C 1
ATOM 1436 O O . ALA B 1 16 ? -39.469 25.812 -0.234 1 37.25 16 ALA B O 1
ATOM 1437 N N . GLY B 1 17 ? -40.438 24.094 -0.979 1 36.56 17 GLY B N 1
ATOM 1438 C CA . GLY B 1 17 ? -39.406 23.203 -0.471 1 36.56 17 GLY B CA 1
ATOM 1439 C C . GLY B 1 17 ? -38.062 23.359 -1.181 1 36.56 17 GLY B C 1
ATOM 1440 O O . GLY B 1 17 ? -37.969 23.062 -2.373 1 36.56 17 GLY B O 1
ATOM 1441 N N . MET B 1 18 ? -37.406 24.391 -0.987 1 32.41 18 MET B N 1
ATOM 1442 C CA . MET B 1 18 ? -36.031 24.266 -1.418 1 32.41 18 MET B CA 1
ATOM 1443 C C . MET B 1 18 ? -35.438 22.906 -1.054 1 32.41 18 MET B C 1
ATOM 1445 O O . MET B 1 18 ? -35.406 22.547 0.123 1 32.41 18 MET B O 1
ATOM 1449 N N . ALA B 1 19 ? -35.75 21.938 -1.9 1 37.84 19 ALA B N 1
ATOM 1450 C CA . ALA B 1 19 ? -34.844 20.797 -1.858 1 37.84 19 ALA B CA 1
ATOM 1451 C C . ALA B 1 19 ? -33.406 21.25 -1.59 1 37.84 19 ALA B C 1
ATOM 1453 O O . ALA B 1 19 ? -32.812 22.016 -2.373 1 37.84 19 ALA B O 1
ATOM 1454 N N . PHE B 1 20 ? -33.125 21.578 -0.382 1 34.38 20 PHE B N 1
ATOM 1455 C CA . PHE B 1 20 ? -31.703 21.562 -0.09 1 34.38 20 PHE B CA 1
ATOM 1456 C C . PHE B 1 20 ? -31 20.438 -0.861 1 34.38 20 PHE B C 1
ATOM 1458 O O . PHE B 1 20 ? -31.344 19.266 -0.699 1 34.38 20 PHE B O 1
ATOM 1465 N N . ALA B 1 21 ? -30.859 20.594 -2.021 1 33.59 21 ALA B N 1
ATOM 1466 C CA . ALA B 1 21 ? -29.859 19.688 -2.584 1 33.59 21 ALA B CA 1
ATOM 1467 C C . ALA B 1 21 ? -28.766 19.391 -1.571 1 33.59 21 ALA B C 1
ATOM 1469 O O . ALA B 1 21 ? -28.094 20.297 -1.084 1 33.59 21 ALA B O 1
ATOM 1470 N N . ASP B 1 22 ? -29 18.578 -0.602 1 38.09 22 ASP B N 1
ATOM 1471 C CA . ASP B 1 22 ? -27.812 18.094 0.086 1 38.09 22 ASP B CA 1
ATOM 1472 C C . ASP B 1 22 ? -26.578 18.172 -0.817 1 38.09 22 ASP B C 1
ATOM 1474 O O . ASP B 1 22 ? -26.547 17.547 -1.878 1 38.09 22 ASP B O 1
ATOM 1478 N N . ALA B 1 23 ? -26.172 19.281 -1.146 1 38.88 23 ALA B N 1
ATOM 1479 C CA . ALA B 1 23 ? -24.844 19.422 -1.743 1 38.88 23 ALA B CA 1
ATOM 1480 C C . ALA B 1 23 ? -23.922 18.281 -1.304 1 38.88 23 ALA B C 1
ATOM 1482 O O . ALA B 1 23 ? -23.375 18.312 -0.203 1 38.88 23 ALA B O 1
ATOM 1483 N N . HIS B 1 24 ? -24.312 17.016 -1.355 1 44.16 24 HIS B N 1
ATOM 1484 C CA . HIS B 1 24 ? -23.391 15.922 -1.126 1 44.16 24 HIS B CA 1
ATOM 1485 C C . HIS B 1 24 ? -21.969 16.297 -1.524 1 44.16 24 HIS B C 1
ATOM 1487 O O . HIS B 1 24 ? -21.688 16.516 -2.705 1 44.16 24 HIS B O 1
ATOM 1493 N N . ALA B 1 25 ? -21.359 17.297 -0.827 1 50 25 ALA B N 1
ATOM 1494 C CA . ALA B 1 25 ? -19.953 17.656 -1.002 1 50 25 ALA B CA 1
ATOM 1495 C C . ALA B 1 25 ? -19.172 16.516 -1.665 1 50 25 ALA B C 1
ATOM 1497 O O . ALA B 1 25 ? -19.266 15.359 -1.23 1 50 25 ALA B O 1
ATOM 1498 N N . SER B 1 26 ? -19 16.453 -3.047 1 75.75 26 SER B N 1
ATOM 1499 C CA . SER B 1 26 ? -18.234 15.531 -3.875 1 75.75 26 SER B CA 1
ATOM 1500 C C . SER B 1 26 ? -16.953 15.078 -3.174 1 75.75 26 SER B C 1
ATOM 1502 O O . SER B 1 26 ? -16.391 15.82 -2.367 1 75.75 26 SER B O 1
ATOM 1504 N N . ASN B 1 27 ? -16.719 13.867 -3.047 1 85.81 27 ASN B N 1
ATOM 1505 C CA . ASN B 1 27 ? -15.492 13.32 -2.471 1 85.81 27 ASN B CA 1
ATOM 1506 C C . ASN B 1 27 ? -14.25 13.984 -3.059 1 85.81 27 ASN B C 1
ATOM 1508 O O . ASN B 1 27 ? -14.164 14.18 -4.27 1 85.81 27 ASN B O 1
ATOM 1512 N N . PRO B 1 28 ? -13.438 14.5 -2.195 1 92.19 28 PRO B N 1
ATOM 1513 C CA . PRO B 1 28 ? -12.211 15.102 -2.736 1 92.19 28 PRO B CA 1
ATOM 1514 C C . PRO B 1 28 ? -11.43 14.148 -3.631 1 92.19 28 PRO B C 1
ATOM 1516 O O . PRO B 1 28 ? -11.477 12.93 -3.43 1 92.19 28 PRO B O 1
ATOM 1519 N N . MET B 1 29 ? -10.789 14.719 -4.625 1 93.06 29 MET B N 1
ATOM 1520 C CA . MET B 1 29 ? -9.938 13.953 -5.531 1 93.06 29 MET B CA 1
ATOM 1521 C C . MET B 1 29 ? -8.461 14.18 -5.215 1 93.06 29 MET B C 1
ATOM 1523 O O . MET B 1 29 ? -8.039 15.32 -5.016 1 93.06 29 MET B O 1
ATOM 1527 N N . VAL B 1 30 ? -7.777 13.148 -5.113 1 93.06 30 VAL B N 1
ATOM 1528 C CA . VAL B 1 30 ? -6.336 13.188 -4.906 1 93.06 30 VAL B CA 1
ATOM 1529 C C . VAL B 1 30 ? -5.633 12.383 -5.996 1 93.06 30 VAL B C 1
ATOM 1531 O O . VAL B 1 30 ? -5.828 11.172 -6.109 1 93.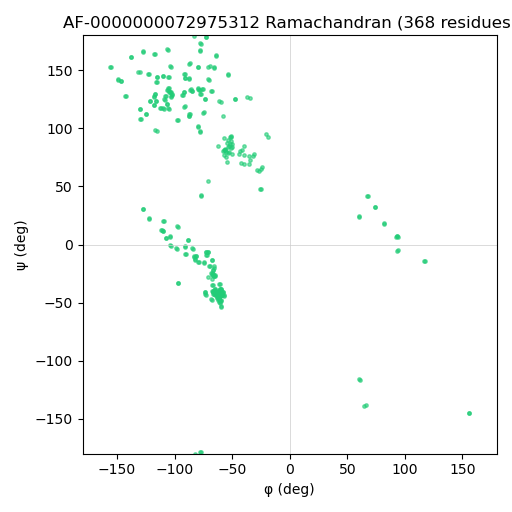06 30 VAL B O 1
ATOM 1534 N N . GLY B 1 31 ? -4.875 13.102 -6.875 1 91.75 31 GLY B N 1
ATOM 1535 C CA . GLY B 1 31 ? -4.215 12.422 -7.977 1 91.75 31 GLY B CA 1
ATOM 1536 C C . GLY B 1 31 ? -5.18 11.719 -8.914 1 91.75 31 GLY B C 1
ATOM 1537 O O . GLY B 1 31 ? -4.879 10.641 -9.43 1 91.75 31 GLY B O 1
ATOM 1538 N N . GLY B 1 32 ? -6.348 12.164 -8.922 1 90.12 32 GLY B N 1
ATOM 1539 C CA . GLY B 1 32 ? -7.336 11.586 -9.82 1 90.12 32 GLY B CA 1
ATOM 1540 C C . GLY B 1 32 ? -8.164 10.492 -9.164 1 90.12 32 GLY B C 1
ATOM 1541 O O . GLY B 1 32 ? -9.055 9.922 -9.805 1 90.12 32 GLY B O 1
ATOM 1542 N N . ALA B 1 33 ? -7.867 10.156 -8 1 90.25 33 ALA B N 1
ATOM 1543 C CA . ALA B 1 33 ? -8.625 9.141 -7.273 1 90.25 33 ALA B CA 1
ATOM 1544 C C . ALA B 1 33 ? -9.516 9.773 -6.207 1 90.25 33 ALA B C 1
ATOM 1546 O O . ALA B 1 33 ? -9.102 10.727 -5.535 1 90.25 33 ALA B O 1
ATOM 1547 N N . GLU B 1 34 ? -10.648 9.195 -6.035 1 92.62 34 GLU B N 1
ATOM 1548 C CA . GLU B 1 34 ? -11.57 9.68 -5.012 1 92.62 34 GLU B CA 1
ATOM 1549 C C . GLU B 1 34 ? -11.172 9.188 -3.627 1 92.62 34 GLU B C 1
ATOM 1551 O O . GLU B 1 34 ? -10.781 8.031 -3.463 1 92.62 34 GLU B O 1
ATOM 1556 N N . MET B 1 35 ? -11.203 10.156 -2.705 1 94.69 35 MET B N 1
ATOM 1557 C CA . MET B 1 35 ? -10.984 9.805 -1.303 1 94.69 35 MET B CA 1
ATOM 1558 C C . MET B 1 35 ? -12.305 9.773 -0.538 1 94.69 35 MET B C 1
ATOM 1560 O O . MET B 1 35 ? -13.102 10.703 -0.628 1 94.69 35 MET B O 1
ATOM 1564 N N . LEU B 1 36 ? -12.523 8.672 0.167 1 93.19 36 LEU B N 1
ATOM 1565 C CA . LEU B 1 36 ? -13.797 8.469 0.848 1 93.19 36 LEU B CA 1
ATOM 1566 C C . LEU B 1 36 ? -13.656 8.695 2.35 1 93.19 36 LEU B C 1
ATOM 1568 O O . LEU B 1 36 ? -12.797 8.086 2.992 1 93.19 36 LEU B O 1
ATOM 1572 N N . ALA B 1 37 ? -14.531 9.477 2.934 1 94.81 37 ALA B N 1
ATOM 1573 C CA . ALA B 1 37 ? -14.461 9.844 4.344 1 94.81 37 ALA B CA 1
ATOM 1574 C C . ALA B 1 37 ? -14.703 8.633 5.242 1 94.81 37 ALA B C 1
ATOM 1576 O O . ALA B 1 37 ? -14.305 8.625 6.41 1 94.81 37 ALA B O 1
ATOM 1577 N N . GLU B 1 38 ? -15.367 7.605 4.676 1 93.12 38 GLU B N 1
ATOM 1578 C CA . GLU B 1 38 ? -15.656 6.406 5.453 1 93.12 38 GLU B CA 1
ATOM 1579 C C . GLU B 1 38 ? -14.438 5.492 5.543 1 93.12 38 GLU B C 1
ATOM 1581 O O . GLU B 1 38 ? -14.406 4.574 6.363 1 93.12 38 GLU B O 1
ATOM 1586 N N . LYS B 1 39 ? -13.422 5.719 4.688 1 93.06 39 LYS B N 1
ATOM 1587 C CA . LYS B 1 39 ? -12.18 4.945 4.707 1 93.06 39 LYS B CA 1
ATOM 1588 C C . LYS B 1 39 ? -11.141 5.59 5.621 1 93.06 39 LYS B C 1
ATOM 1590 O O . LYS B 1 39 ? -11.109 6.812 5.762 1 93.06 39 LYS B O 1
ATOM 1595 N N . ASN B 1 40 ? -10.352 4.754 6.242 1 95.5 40 ASN B N 1
ATOM 1596 C CA . ASN B 1 40 ? -9.289 5.309 7.07 1 95.5 40 ASN B CA 1
ATOM 1597 C C . ASN B 1 40 ? -8.117 5.793 6.227 1 95.5 40 ASN B C 1
ATOM 1599 O O . ASN B 1 40 ? -8.164 5.727 4.996 1 95.5 40 ASN B O 1
ATOM 1603 N N . ILE B 1 41 ? -7.109 6.27 6.898 1 97.44 41 ILE B N 1
ATOM 1604 C CA . ILE B 1 41 ? -5.977 6.938 6.27 1 97.44 41 ILE B CA 1
ATOM 1605 C C . ILE B 1 41 ? -5.266 5.969 5.328 1 97.44 41 ILE B C 1
ATOM 1607 O O . ILE B 1 41 ? -4.953 6.316 4.188 1 97.44 41 ILE B O 1
ATOM 1611 N N . ILE B 1 42 ? -5.074 4.738 5.727 1 96.31 42 ILE B N 1
ATOM 1612 C CA . ILE B 1 42 ? -4.316 3.766 4.945 1 96.31 42 ILE B CA 1
ATOM 1613 C C . ILE B 1 42 ? -5.141 3.316 3.74 1 96.31 42 ILE B C 1
ATOM 1615 O O . ILE B 1 42 ? -4.625 3.256 2.619 1 96.31 42 ILE B O 1
ATOM 1619 N N . GLU B 1 43 ? -6.422 3.057 3.887 1 92.31 43 GLU B N 1
ATOM 1620 C CA . GLU B 1 43 ? -7.305 2.629 2.807 1 92.31 43 GLU B CA 1
ATOM 1621 C C . GLU B 1 43 ? -7.348 3.662 1.686 1 92.31 43 GLU B C 1
ATOM 1623 O O . GLU B 1 43 ? -7.309 3.307 0.505 1 92.31 43 GLU B O 1
ATOM 1628 N N . ASN B 1 44 ? -7.406 4.883 2.061 1 95.81 44 ASN B N 1
ATOM 1629 C CA . ASN B 1 44 ? -7.406 5.938 1.054 1 95.81 44 ASN B CA 1
ATOM 1630 C C . ASN B 1 44 ? -6.027 6.117 0.424 1 95.81 44 ASN B C 1
ATOM 1632 O O . ASN B 1 44 ? -5.914 6.316 -0.786 1 95.81 44 ASN B O 1
ATOM 1636 N N . ALA B 1 45 ? -4.949 6.059 1.227 1 96.69 45 ALA B N 1
ATOM 1637 C CA . ALA B 1 45 ? -3.594 6.262 0.72 1 96.69 45 ALA B CA 1
ATOM 1638 C C . ALA B 1 45 ? -3.24 5.215 -0.334 1 96.69 45 ALA B C 1
ATOM 1640 O O . ALA B 1 45 ? -2.623 5.535 -1.353 1 96.69 45 ALA B O 1
ATOM 1641 N N . VAL B 1 46 ? -3.693 3.986 -0.101 1 94.38 46 VAL B N 1
ATOM 1642 C CA . VAL B 1 46 ? -3.389 2.885 -1.007 1 94.38 46 VAL B CA 1
ATOM 1643 C C . VAL B 1 46 ? -4.062 3.123 -2.355 1 94.38 46 VAL B C 1
ATOM 1645 O O . VAL B 1 46 ? -3.555 2.699 -3.396 1 94.38 46 VAL B O 1
ATOM 1648 N N . ASN B 1 47 ? -5.141 3.842 -2.371 1 90.94 47 ASN B N 1
ATOM 1649 C CA . ASN B 1 47 ? -5.895 4.105 -3.592 1 90.94 47 ASN B CA 1
ATOM 1650 C C . ASN B 1 47 ? -5.418 5.383 -4.277 1 90.94 47 ASN B C 1
ATOM 1652 O O . ASN B 1 47 ? -5.934 5.754 -5.336 1 90.94 47 ASN B O 1
ATOM 1656 N N . SER B 1 48 ? -4.484 6.027 -3.697 1 93.62 48 SER B N 1
ATOM 1657 C CA . SER B 1 48 ? -3.961 7.262 -4.273 1 93.62 48 SER B CA 1
ATOM 1658 C C . SER B 1 48 ? -2.762 6.984 -5.172 1 93.62 48 SER B C 1
ATOM 1660 O O . SER B 1 48 ? -1.696 6.59 -4.691 1 93.62 48 SER B O 1
ATOM 1662 N N . PRO B 1 49 ? -2.826 7.301 -6.457 1 90.94 49 PRO B N 1
ATOM 1663 C CA . PRO B 1 49 ? -1.729 7 -7.379 1 90.94 49 PRO B CA 1
ATOM 1664 C C . PRO B 1 49 ? -0.512 7.895 -7.16 1 90.94 49 PRO B C 1
ATOM 1666 O O . PRO B 1 49 ? 0.563 7.621 -7.699 1 90.94 49 PRO B O 1
ATOM 1669 N N . ILE B 1 50 ? -0.655 8.852 -6.379 1 94.56 50 ILE B N 1
ATOM 1670 C CA . ILE B 1 50 ? 0.466 9.773 -6.215 1 94.56 50 ILE B CA 1
ATOM 1671 C C . ILE B 1 50 ? 1.072 9.602 -4.824 1 94.56 50 ILE B C 1
ATOM 1673 O O . ILE B 1 50 ? 1.848 10.453 -4.371 1 94.56 50 ILE B O 1
ATOM 1677 N N . HIS B 1 51 ? 0.701 8.539 -4.09 1 97 51 HIS B N 1
ATOM 1678 C CA . HIS B 1 51 ? 1.248 8.281 -2.762 1 97 51 HIS B CA 1
ATOM 1679 C C . HIS B 1 51 ? 1.792 6.863 -2.652 1 97 51 HIS B C 1
ATOM 1681 O O . HIS B 1 51 ? 1.798 6.277 -1.567 1 97 51 HIS B O 1
ATOM 1687 N N . THR B 1 52 ? 2.275 6.316 -3.756 1 93.69 52 THR B N 1
ATOM 1688 C CA . THR B 1 52 ? 2.785 4.949 -3.783 1 93.69 52 THR B CA 1
ATOM 1689 C C . THR B 1 52 ? 4.055 4.828 -2.943 1 93.69 52 THR B C 1
ATOM 1691 O O . THR B 1 52 ? 4.234 3.844 -2.223 1 93.69 52 THR B O 1
ATOM 1694 N N . THR B 1 53 ? 4.91 5.816 -3.02 1 94.88 53 THR B N 1
ATOM 1695 C CA . THR B 1 53 ? 6.141 5.793 -2.236 1 94.88 53 THR B CA 1
ATOM 1696 C C . THR B 1 53 ? 5.836 5.895 -0.744 1 94.88 53 THR B C 1
ATOM 1698 O O . THR B 1 53 ? 6.445 5.199 0.069 1 94.88 53 THR B O 1
ATOM 1701 N N . LEU B 1 54 ? 4.848 6.77 -0.406 1 97.81 54 LEU B N 1
ATOM 1702 C CA . LEU B 1 54 ? 4.453 6.918 0.991 1 97.81 54 LEU B CA 1
ATOM 1703 C C . LEU B 1 54 ? 3.906 5.605 1.542 1 97.81 54 LEU B C 1
ATOM 1705 O O . LEU B 1 54 ? 4.273 5.188 2.643 1 97.81 54 LEU B O 1
ATOM 1709 N N . VAL B 1 55 ? 3.023 4.891 0.787 1 97.06 55 VAL B N 1
ATOM 1710 C CA . VAL B 1 55 ? 2.43 3.629 1.216 1 97.06 55 VAL B CA 1
ATOM 1711 C C . VAL B 1 55 ? 3.523 2.58 1.4 1 97.06 55 VAL B C 1
ATOM 1713 O O . VAL B 1 55 ? 3.545 1.867 2.406 1 97.06 55 VAL B O 1
ATOM 1716 N N . ALA B 1 56 ? 4.535 2.514 0.463 1 94.12 56 ALA B N 1
ATOM 1717 C CA . ALA B 1 56 ? 5.66 1.594 0.582 1 94.12 56 ALA B CA 1
ATOM 1718 C C . ALA B 1 56 ? 6.473 1.881 1.842 1 94.12 56 ALA B C 1
ATOM 1720 O O . ALA B 1 56 ? 6.875 0.957 2.553 1 94.12 56 ALA B O 1
ATOM 1721 N N . ALA B 1 57 ? 6.684 3.125 2.107 1 97 57 ALA B N 1
ATOM 1722 C CA . ALA B 1 57 ? 7.461 3.535 3.273 1 97 57 ALA B CA 1
ATOM 1723 C C . ALA B 1 57 ? 6.742 3.168 4.57 1 97 57 ALA B C 1
ATOM 1725 O O . ALA B 1 57 ? 7.367 2.689 5.52 1 97 57 ALA B O 1
ATOM 1726 N N . VAL B 1 58 ? 5.41 3.396 4.621 1 97.81 58 VAL B N 1
ATOM 1727 C CA . VAL B 1 58 ? 4.602 3.076 5.793 1 97.81 58 VAL B CA 1
ATOM 1728 C C . VAL B 1 58 ? 4.645 1.573 6.059 1 97.81 58 VAL B C 1
ATOM 1730 O O . VAL B 1 58 ? 4.777 1.143 7.207 1 97.81 58 VAL B O 1
ATOM 1733 N N . MET B 1 59 ? 4.578 0.774 4.965 1 95.25 59 MET B N 1
ATOM 1734 C CA . MET B 1 59 ? 4.688 -0.677 5.086 1 95.25 59 MET B CA 1
ATOM 1735 C C . MET B 1 59 ? 6.055 -1.078 5.621 1 95.25 59 MET B C 1
ATOM 1737 O O . MET B 1 59 ? 6.152 -1.871 6.562 1 95.25 59 MET B O 1
ATOM 1741 N N . GLN B 1 60 ? 7.09 -0.458 5.137 1 93.94 60 GLN B N 1
ATOM 1742 C CA . GLN B 1 60 ? 8.461 -0.769 5.539 1 93.94 60 GLN B CA 1
ATOM 1743 C C . GLN B 1 60 ? 8.703 -0.397 6.996 1 93.94 60 GLN B C 1
ATOM 1745 O O . GLN B 1 60 ? 9.406 -1.106 7.715 1 93.94 60 GLN B O 1
ATOM 1750 N N . ALA B 1 61 ? 8.07 0.67 7.379 1 96.31 61 ALA B N 1
ATOM 1751 C CA . ALA B 1 61 ? 8.289 1.197 8.727 1 96.31 61 ALA B CA 1
ATOM 1752 C C . ALA B 1 61 ? 7.457 0.442 9.75 1 96.31 61 ALA B C 1
ATOM 1754 O O . ALA B 1 61 ? 7.621 0.636 10.961 1 96.31 61 ALA B O 1
ATOM 1755 N N . GLY B 1 62 ? 6.5 -0.425 9.258 1 94.44 62 GLY B N 1
ATOM 1756 C CA . GLY B 1 62 ? 5.648 -1.16 10.18 1 94.44 62 GLY B CA 1
ATOM 1757 C C . GLY B 1 62 ? 4.59 -0.293 10.828 1 94.44 62 GLY B C 1
ATOM 1758 O O . GLY B 1 62 ? 4.238 -0.506 11.992 1 94.44 62 GLY B O 1
ATOM 1759 N N . LEU B 1 63 ? 4.094 0.698 10.156 1 96.19 63 LEU B N 1
ATOM 1760 C CA . LEU B 1 63 ? 3.176 1.657 10.766 1 96.19 63 LEU B CA 1
ATOM 1761 C C . LEU B 1 63 ? 1.754 1.442 10.258 1 96.19 63 LEU B C 1
ATOM 1763 O O . LEU B 1 63 ? 0.849 2.211 10.586 1 96.19 63 LEU B O 1
ATOM 1767 N N . VAL B 1 64 ? 1.469 0.407 9.453 1 95.94 64 VAL B N 1
ATOM 1768 C CA . VAL B 1 64 ? 0.162 0.171 8.852 1 95.94 64 VAL B CA 1
ATOM 1769 C C . VAL B 1 64 ? -0.892 0.009 9.945 1 95.94 64 VAL B C 1
ATOM 1771 O O . VAL B 1 64 ? -1.931 0.672 9.914 1 95.94 64 VAL B O 1
ATOM 1774 N N . GLU B 1 65 ? -0.636 -0.913 10.891 1 93.69 65 GLU B N 1
ATOM 1775 C CA . GLU B 1 65 ? -1.599 -1.144 11.969 1 93.69 65 GLU B CA 1
ATOM 1776 C C . GLU B 1 65 ? -1.844 0.131 12.766 1 93.69 65 GLU B C 1
ATOM 1778 O O . GLU B 1 65 ? -2.982 0.433 13.133 1 93.69 65 GLU B O 1
ATOM 1783 N N . THR B 1 66 ? -0.781 0.84 13.055 1 95.88 66 THR B N 1
ATOM 1784 C CA . THR B 1 66 ? -0.891 2.07 13.828 1 95.88 66 THR B CA 1
ATOM 1785 C C . THR B 1 66 ? -1.783 3.082 13.109 1 95.88 66 THR B C 1
ATOM 1787 O O . THR B 1 66 ? -2.734 3.602 13.703 1 95.88 66 THR B O 1
ATOM 1790 N N . LEU B 1 67 ? -1.547 3.297 11.828 1 97.19 67 LEU B N 1
ATOM 1791 C CA . LEU B 1 67 ? -2.215 4.355 11.078 1 97.19 67 LEU B CA 1
ATOM 1792 C C . LEU B 1 67 ? -3.592 3.9 10.602 1 97.19 67 LEU B C 1
ATOM 1794 O O . LEU B 1 67 ? -4.391 4.715 10.133 1 97.19 67 LEU B O 1
ATOM 1798 N N . SER B 1 68 ? -3.896 2.633 10.711 1 95.31 68 SER B N 1
ATOM 1799 C CA . SER B 1 68 ? -5.23 2.111 10.43 1 95.31 68 SER B CA 1
ATOM 1800 C C . SER B 1 68 ? -6.102 2.121 11.688 1 95.31 68 SER B C 1
ATOM 1802 O O . SER B 1 68 ? -7.293 1.823 11.617 1 95.31 68 SER B O 1
ATOM 1804 N N . GLY B 1 69 ? -5.539 2.402 12.805 1 93.5 69 GLY B N 1
ATOM 1805 C CA . GLY B 1 69 ? -6.258 2.418 14.07 1 93.5 69 GLY B CA 1
ATOM 1806 C C . GLY B 1 69 ? -7.184 3.611 14.211 1 93.5 69 GLY B C 1
ATOM 1807 O O . GLY B 1 69 ? -7.355 4.387 13.273 1 93.5 69 GLY B O 1
ATOM 1808 N N . PRO B 1 70 ? -7.953 3.818 15.266 1 92.88 70 PRO B N 1
ATOM 1809 C CA . PRO B 1 70 ? -9.031 4.789 15.445 1 92.88 70 PRO B CA 1
ATOM 1810 C C . PRO B 1 70 ? -8.539 6.234 15.422 1 92.88 70 PRO B C 1
ATOM 1812 O O . PRO B 1 70 ? -9.312 7.148 15.133 1 92.88 70 PRO B O 1
ATOM 1815 N N . GLY B 1 71 ? -7.402 6.566 15.617 1 93.62 71 GLY B N 1
ATOM 1816 C CA . GLY B 1 71 ? -6.91 7.934 15.672 1 93.62 71 GLY B CA 1
ATOM 1817 C C . GLY B 1 71 ? -7.445 8.719 16.859 1 93.62 71 GLY B C 1
ATOM 1818 O O . GLY B 1 71 ? -7.539 8.188 17.969 1 93.62 71 GLY B O 1
ATOM 1819 N N . PRO B 1 72 ? -7.816 10.039 16.516 1 97.88 72 PRO B N 1
ATOM 1820 C CA . PRO B 1 72 ? -7.703 10.781 15.258 1 97.88 72 PRO B CA 1
ATOM 1821 C C . PRO B 1 72 ? -6.258 11.109 14.891 1 97.88 72 PRO B C 1
ATOM 1823 O O . PRO B 1 72 ? -5.406 11.219 15.773 1 97.88 72 PRO B O 1
ATOM 1826 N N . PHE B 1 73 ? -5.957 11.266 13.68 1 98.69 73 PHE B N 1
ATOM 1827 C CA . PHE B 1 73 ? -4.652 11.633 13.148 1 98.69 73 PHE B CA 1
ATOM 1828 C C . PHE B 1 73 ? -4.785 12.773 12.141 1 98.69 73 PHE B C 1
ATOM 1830 O O . PHE B 1 73 ? -5.824 12.93 11.5 1 98.69 73 PHE B O 1
ATOM 1837 N N . THR B 1 74 ? -3.838 13.578 12.055 1 98.81 74 THR B N 1
ATOM 1838 C CA . THR B 1 74 ? -3.572 14.43 10.898 1 98.81 74 THR B CA 1
ATOM 1839 C C . THR B 1 74 ? -2.281 14.008 10.203 1 98.81 74 THR B C 1
ATOM 1841 O O . THR B 1 74 ? -1.22 13.961 10.828 1 98.81 74 THR B O 1
ATOM 1844 N N . VAL B 1 75 ? -2.424 13.609 9.023 1 98.88 75 VAL B N 1
ATOM 1845 C CA . VAL B 1 75 ? -1.255 13.164 8.273 1 98.88 75 VAL B CA 1
ATOM 1846 C C . VAL B 1 75 ? -0.935 14.18 7.172 1 98.88 75 VAL B C 1
ATOM 1848 O O . VAL B 1 75 ? -1.786 14.484 6.336 1 98.88 75 VAL B O 1
ATOM 1851 N N . PHE B 1 76 ? 0.206 14.82 7.203 1 98.88 76 PHE B N 1
ATOM 1852 C CA . PHE B 1 76 ? 0.758 15.57 6.082 1 98.88 76 PHE B CA 1
ATOM 1853 C C . PHE B 1 76 ? 1.425 14.633 5.082 1 98.88 76 PHE B C 1
ATOM 1855 O O . PHE B 1 76 ? 2.551 14.18 5.301 1 98.88 76 PHE B O 1
ATOM 1862 N N . ALA B 1 77 ? 0.77 14.352 4.031 1 98.88 77 ALA B N 1
ATOM 1863 C CA . ALA B 1 77 ? 1.129 13.258 3.131 1 98.88 77 ALA B CA 1
ATOM 1864 C C . ALA B 1 77 ? 1.937 13.773 1.941 1 98.88 77 ALA B C 1
ATOM 1866 O O . ALA B 1 77 ? 1.378 14.352 1.006 1 98.88 77 ALA B O 1
ATOM 1867 N N . PRO B 1 78 ? 3.26 13.477 1.932 1 98.81 78 PRO B N 1
ATOM 1868 C CA . PRO B 1 78 ? 4.039 13.867 0.755 1 98.81 78 PRO B CA 1
ATOM 1869 C C . PRO B 1 78 ? 3.707 13.031 -0.477 1 98.81 78 PRO B C 1
ATOM 1871 O O . PRO B 1 78 ? 3.467 11.82 -0.362 1 98.81 78 PRO B O 1
ATOM 1874 N N . THR B 1 79 ? 3.68 13.633 -1.608 1 98.25 79 THR B N 1
ATOM 1875 C CA . THR B 1 79 ? 3.414 12.945 -2.867 1 98.25 79 THR B CA 1
ATOM 1876 C C . THR B 1 79 ? 4.652 12.195 -3.344 1 98.25 79 THR B C 1
ATOM 1878 O O . THR B 1 79 ? 5.738 12.359 -2.787 1 98.25 79 THR B O 1
ATOM 1881 N N . ASP B 1 80 ? 4.449 11.422 -4.41 1 96.25 80 ASP B N 1
ATOM 1882 C CA . ASP B 1 80 ? 5.578 10.75 -5.047 1 96.25 80 ASP B CA 1
ATOM 1883 C C . ASP B 1 80 ? 6.586 11.758 -5.582 1 96.25 80 ASP B C 1
ATOM 1885 O O . ASP B 1 80 ? 7.797 11.539 -5.512 1 96.25 80 ASP B O 1
ATOM 1889 N N . GLU B 1 81 ? 6.133 12.844 -6.148 1 97.25 81 GLU B N 1
ATOM 1890 C CA . GLU B 1 81 ? 7.008 13.906 -6.617 1 97.25 81 GLU B CA 1
ATOM 1891 C C . GLU B 1 81 ? 7.84 14.484 -5.473 1 97.25 81 GLU B C 1
ATOM 1893 O O . GLU B 1 81 ? 9.016 14.812 -5.656 1 97.25 81 GLU B O 1
ATOM 1898 N N . ALA B 1 82 ? 7.234 14.633 -4.297 1 98.19 82 ALA B N 1
ATOM 1899 C CA . ALA B 1 82 ? 7.957 15.102 -3.117 1 98.19 82 ALA B CA 1
ATOM 1900 C C . ALA B 1 82 ? 9.094 14.156 -2.758 1 98.19 82 ALA B C 1
ATOM 1902 O O . ALA B 1 82 ? 10.219 14.594 -2.488 1 98.19 82 ALA B O 1
ATOM 1903 N N . PHE B 1 83 ? 8.812 12.82 -2.807 1 97.81 83 PHE B N 1
ATOM 1904 C CA . PHE B 1 83 ? 9.844 11.828 -2.529 1 97.81 83 PHE B CA 1
ATOM 1905 C C . PHE B 1 83 ? 10.922 11.852 -3.609 1 97.81 83 PHE B C 1
ATOM 1907 O O . PHE B 1 83 ? 12.078 11.531 -3.346 1 97.81 83 PHE B O 1
ATOM 1914 N N . GLY B 1 84 ? 10.523 12.273 -4.754 1 96.38 84 GLY B N 1
ATOM 1915 C CA . GLY B 1 84 ? 11.445 12.383 -5.871 1 96.38 84 GLY B CA 1
ATOM 1916 C C . GLY B 1 84 ? 12.5 13.461 -5.676 1 96.38 84 GLY B C 1
ATOM 1917 O O . GLY B 1 84 ? 13.492 13.5 -6.402 1 96.38 84 GLY B O 1
ATOM 1918 N N . LEU B 1 85 ? 12.273 14.297 -4.707 1 96.12 85 LEU B N 1
ATOM 1919 C CA . LEU B 1 85 ? 13.234 15.352 -4.406 1 96.12 85 LEU B CA 1
ATOM 1920 C C . LEU B 1 85 ? 14.375 14.812 -3.541 1 96.12 85 LEU B C 1
ATOM 1922 O O . LEU B 1 85 ? 15.367 15.5 -3.314 1 96.12 85 LEU B O 1
ATOM 1926 N N . ILE B 1 86 ? 14.156 13.578 -2.99 1 95.5 86 ILE B N 1
ATOM 1927 C CA . ILE B 1 86 ? 15.211 12.836 -2.307 1 95.5 86 ILE B CA 1
ATOM 1928 C C . ILE B 1 86 ? 15.938 11.938 -3.305 1 95.5 86 ILE B C 1
ATOM 1930 O O . ILE B 1 86 ? 15.32 11.391 -4.223 1 95.5 86 ILE B O 1
ATOM 1934 N N . THR B 1 87 ? 17.297 11.773 -3.158 1 95.44 87 THR B N 1
ATOM 1935 C CA . THR B 1 87 ? 18.047 10.945 -4.098 1 95.44 87 THR B CA 1
ATOM 1936 C C . THR B 1 87 ? 17.625 9.484 -3.979 1 95.44 87 THR B C 1
ATOM 1938 O O . THR B 1 87 ? 17.281 9.016 -2.891 1 95.44 87 THR B O 1
ATOM 1941 N N . ASP B 1 88 ? 17.766 8.789 -5.074 1 92.44 88 ASP B N 1
ATOM 1942 C CA . ASP B 1 88 ? 17.422 7.371 -5.09 1 92.44 88 ASP B CA 1
ATOM 1943 C C . ASP B 1 88 ? 18.266 6.594 -4.074 1 92.44 88 ASP B C 1
ATOM 1945 O O . ASP B 1 88 ? 17.766 5.652 -3.449 1 92.44 88 ASP B O 1
ATOM 1949 N N . GLU B 1 89 ? 19.469 6.977 -3.986 1 94.25 89 GLU B N 1
ATOM 1950 C CA . GLU B 1 89 ? 20.375 6.332 -3.033 1 94.25 89 GLU B CA 1
ATOM 1951 C C . GLU B 1 89 ? 19.891 6.52 -1.601 1 94.25 89 GLU B C 1
ATOM 1953 O O . GLU B 1 89 ? 19.797 5.551 -0.839 1 94.25 89 GLU B O 1
ATOM 1958 N N . THR B 1 90 ? 19.484 7.758 -1.261 1 95 90 THR B N 1
ATOM 1959 C CA . THR B 1 90 ? 19 8.047 0.083 1 95 90 THR B CA 1
ATOM 1960 C C . THR B 1 90 ? 17.672 7.348 0.342 1 95 90 THR B C 1
ATOM 1962 O O . THR B 1 90 ? 17.484 6.723 1.389 1 95 90 THR B O 1
ATOM 1965 N N . LEU B 1 91 ? 16.797 7.488 -0.612 1 94.56 91 LEU B N 1
ATOM 1966 C CA . LEU B 1 91 ? 15.5 6.836 -0.462 1 94.56 91 LEU B CA 1
ATOM 1967 C C . LEU B 1 91 ? 15.664 5.328 -0.322 1 94.56 91 LEU B C 1
ATOM 1969 O O . LEU B 1 91 ? 15.031 4.707 0.534 1 94.56 91 LEU B O 1
ATOM 1973 N N . GLY B 1 92 ? 16.516 4.762 -1.135 1 93.31 92 GLY B N 1
ATOM 1974 C CA . GLY B 1 92 ? 16.812 3.34 -1.045 1 93.31 92 GLY B CA 1
ATOM 1975 C C . GLY B 1 92 ? 17.375 2.928 0.301 1 93.31 92 GLY B C 1
ATOM 1976 O O . GLY B 1 92 ? 16.984 1.897 0.854 1 93.31 92 GLY B O 1
ATOM 1977 N N . ALA B 1 93 ? 18.25 3.725 0.833 1 95.12 93 ALA B N 1
ATOM 1978 C CA . ALA B 1 93 ? 18.859 3.443 2.137 1 95.12 93 ALA B CA 1
ATOM 1979 C C . ALA B 1 93 ? 17.797 3.492 3.242 1 95.12 93 ALA B C 1
ATOM 1981 O O . ALA B 1 93 ? 17.797 2.646 4.141 1 95.12 93 ALA B O 1
ATOM 1982 N N . LEU B 1 94 ? 16.891 4.457 3.146 1 95.38 94 LEU B N 1
ATOM 1983 C CA . LEU B 1 94 ? 15.852 4.609 4.156 1 95.38 94 LEU B CA 1
ATOM 1984 C C . LEU B 1 94 ? 14.914 3.408 4.156 1 95.38 94 LEU B C 1
ATOM 1986 O O . LEU B 1 94 ? 14.336 3.066 5.191 1 95.38 94 LEU B O 1
ATOM 1990 N N . MET B 1 95 ? 14.82 2.754 2.977 1 93.12 95 MET B N 1
ATOM 1991 C CA . MET B 1 95 ? 13.883 1.65 2.809 1 93.12 95 MET B CA 1
ATOM 1992 C C . MET B 1 95 ? 14.523 0.324 3.203 1 93.12 95 MET B C 1
ATOM 1994 O O . MET B 1 95 ? 13.898 -0.733 3.072 1 93.12 95 MET B O 1
ATOM 1998 N N . MET B 1 96 ? 15.789 0.341 3.721 1 92.19 96 MET B N 1
ATOM 1999 C CA . MET B 1 96 ? 16.453 -0.873 4.188 1 92.19 96 MET B CA 1
ATOM 2000 C C . MET B 1 96 ? 15.977 -1.253 5.582 1 92.19 96 MET B C 1
ATOM 2002 O O . MET B 1 96 ? 15.711 -0.381 6.414 1 92.19 96 MET B O 1
ATOM 2006 N N . ASP B 1 97 ? 16.047 -2.549 5.859 1 92.19 97 ASP B N 1
ATOM 2007 C CA . ASP B 1 97 ? 15.57 -3.07 7.137 1 92.19 97 ASP B CA 1
ATOM 2008 C C . ASP B 1 97 ? 16.344 -2.463 8.305 1 92.19 97 ASP B C 1
ATOM 2010 O O . ASP B 1 97 ? 15.781 -2.203 9.367 1 92.19 97 ASP B O 1
ATOM 2014 N N . GLU B 1 98 ? 17.562 -2.238 8.023 1 95.75 98 GLU B N 1
ATOM 2015 C CA . GLU B 1 98 ? 18.438 -1.732 9.086 1 95.75 98 GLU B CA 1
ATOM 2016 C C . GLU B 1 98 ? 18.078 -0.297 9.461 1 95.75 98 GLU B C 1
ATOM 2018 O O . GLU B 1 98 ? 18.438 0.188 10.531 1 95.75 98 GLU B O 1
ATOM 2023 N N . ASN B 1 99 ? 17.344 0.434 8.609 1 97.12 99 ASN B N 1
ATOM 2024 C CA . ASN B 1 99 ? 17 1.832 8.852 1 97.12 99 ASN B CA 1
ATOM 2025 C C . ASN B 1 99 ? 15.523 1.998 9.156 1 97.12 99 ASN B C 1
ATOM 2027 O O . ASN B 1 99 ? 14.977 3.1 9.039 1 97.12 99 ASN B O 1
ATOM 2031 N N . ARG B 1 100 ? 14.891 0.946 9.555 1 95.75 100 ARG B N 1
ATOM 2032 C CA . ARG B 1 100 ? 13.453 0.934 9.797 1 95.75 100 ARG B CA 1
ATOM 2033 C C . ARG B 1 100 ? 13.07 1.961 10.859 1 95.75 100 ARG B C 1
ATOM 2035 O O . ARG B 1 100 ? 12.055 2.652 10.719 1 95.75 100 ARG B O 1
ATOM 2042 N N . ALA B 1 101 ? 13.836 2.045 11.922 1 96.88 101 ALA B N 1
ATOM 2043 C CA . ALA B 1 101 ? 13.547 2.982 13 1 96.88 101 ALA B CA 1
ATOM 2044 C C . ALA B 1 101 ? 13.656 4.426 12.516 1 96.88 101 ALA B C 1
ATOM 2046 O O . ALA B 1 101 ? 12.852 5.281 12.891 1 96.88 101 ALA B O 1
ATOM 2047 N N . GLN B 1 102 ? 14.688 4.688 11.75 1 96.75 102 GLN B N 1
ATOM 2048 C CA . GLN B 1 102 ? 14.859 6.023 11.188 1 96.75 102 GLN B CA 1
ATOM 2049 C C . GLN B 1 102 ? 13.703 6.383 10.266 1 96.75 102 GLN B C 1
ATOM 2051 O O . GLN B 1 102 ? 13.188 7.508 10.305 1 96.75 102 GLN B O 1
ATOM 2056 N N . LEU B 1 103 ? 13.297 5.453 9.43 1 97.88 103 LEU B N 1
ATOM 2057 C CA . LEU B 1 103 ? 12.164 5.664 8.531 1 97.88 103 LEU B CA 1
ATOM 2058 C C . LEU B 1 103 ? 10.898 5.969 9.32 1 97.88 103 LEU B C 1
ATOM 2060 O O . LEU B 1 103 ? 10.148 6.879 8.969 1 97.88 103 LEU B O 1
ATOM 2064 N N . ALA B 1 104 ? 10.672 5.227 10.391 1 98.19 104 ALA B N 1
ATOM 2065 C CA . ALA B 1 104 ? 9.5 5.438 11.234 1 98.19 104 ALA B CA 1
ATOM 2066 C C . ALA B 1 104 ? 9.5 6.84 11.836 1 98.19 104 ALA B C 1
ATOM 2068 O O . ALA B 1 104 ? 8.461 7.5 11.883 1 98.19 104 ALA B O 1
ATOM 2069 N N . THR B 1 105 ? 10.672 7.273 12.266 1 97.69 105 THR B N 1
ATOM 2070 C CA . THR B 1 105 ? 10.789 8.617 12.828 1 97.69 105 THR B CA 1
ATOM 2071 C C . THR B 1 105 ? 10.453 9.672 11.781 1 97.69 105 THR B C 1
ATOM 2073 O O . THR B 1 105 ? 9.68 10.602 12.055 1 97.69 105 THR B O 1
ATOM 2076 N N . ILE B 1 106 ? 10.969 9.516 10.633 1 97.88 106 ILE B N 1
ATOM 2077 C CA . ILE B 1 106 ? 10.719 10.469 9.555 1 97.88 106 ILE B CA 1
ATOM 2078 C C . ILE B 1 106 ? 9.219 10.508 9.242 1 97.88 106 ILE B C 1
ATOM 2080 O O . ILE B 1 106 ? 8.633 11.586 9.148 1 97.88 106 ILE B O 1
ATOM 2084 N N . LEU B 1 107 ? 8.602 9.32 9.109 1 98.69 107 LEU B N 1
ATOM 2085 C CA . LEU B 1 107 ? 7.188 9.25 8.758 1 98.69 107 LEU B CA 1
ATOM 2086 C C . LEU B 1 107 ? 6.316 9.828 9.867 1 98.69 107 LEU B C 1
ATOM 2088 O O . LEU B 1 107 ? 5.344 10.531 9.602 1 98.69 107 LEU B O 1
ATOM 2092 N N . THR B 1 108 ? 6.672 9.555 11.141 1 98.44 108 THR B N 1
ATOM 2093 C CA . THR B 1 108 ? 5.863 10.031 12.258 1 98.44 108 THR B CA 1
ATOM 2094 C C . THR B 1 108 ? 6.055 11.531 12.461 1 98.44 108 THR B C 1
ATOM 2096 O O . THR B 1 108 ? 5.273 12.18 13.164 1 98.44 108 THR B O 1
ATOM 2099 N N . CYS B 1 109 ? 7.094 12.117 11.867 1 98.31 109 CYS B N 1
ATOM 2100 C CA . CYS B 1 109 ? 7.246 13.562 11.836 1 98.31 109 CYS B CA 1
ATOM 2101 C C . CYS B 1 109 ? 6.223 14.203 10.906 1 98.31 109 CYS B C 1
ATOM 2103 O O . CYS B 1 109 ? 6.062 15.422 10.898 1 98.31 109 CYS B O 1
ATOM 2105 N N . HIS B 1 110 ? 5.457 13.445 10.188 1 98.88 110 HIS B N 1
ATOM 2106 C CA . HIS B 1 110 ? 4.395 13.922 9.305 1 98.88 110 HIS B CA 1
ATOM 2107 C C . HIS B 1 110 ? 3.021 13.703 9.938 1 98.88 110 HIS B C 1
ATOM 2109 O O . HIS B 1 110 ? 1.996 13.953 9.297 1 98.88 110 HIS B O 1
ATOM 2115 N N . VAL B 1 111 ? 2.969 13.125 11.133 1 98.75 111 VAL B N 1
ATOM 2116 C CA . VAL B 1 111 ? 1.714 12.711 11.758 1 98.75 111 VAL B CA 1
ATOM 2117 C C . VAL B 1 111 ? 1.502 13.484 13.055 1 98.75 111 VAL B C 1
ATOM 2119 O O . VAL B 1 111 ? 2.412 13.586 13.883 1 98.75 111 VAL B O 1
ATOM 2122 N N . VAL B 1 112 ? 0.37 14.102 13.164 1 98.38 112 VAL B N 1
ATOM 2123 C CA . VAL B 1 112 ? -0.065 14.75 14.398 1 98.38 112 VAL B CA 1
ATOM 2124 C C . VAL B 1 112 ? -1.155 13.914 15.07 1 98.38 112 VAL B C 1
ATOM 2126 O O . VAL B 1 112 ? -2.066 13.422 14.398 1 98.38 112 VAL B O 1
ATOM 2129 N N . GLY B 1 113 ? -1.053 13.664 16.391 1 97.69 113 GLY B N 1
ATOM 2130 C CA . GLY B 1 113 ? -2.006 12.859 17.141 1 97.69 113 GLY B CA 1
ATOM 2131 C C . GLY B 1 113 ? -3.293 13.602 17.453 1 97.69 113 GLY B C 1
ATOM 2132 O O . GLY B 1 113 ? -3.746 13.602 18.609 1 97.69 113 GLY B O 1
ATOM 2133 N N . ALA B 1 114 ? -3.832 14.344 16.562 1 97.19 114 ALA B N 1
ATOM 2134 C CA . ALA B 1 114 ? -5.09 15.086 16.625 1 97.19 114 ALA B CA 1
ATOM 2135 C C . ALA B 1 114 ? -5.656 15.328 15.234 1 97.19 114 ALA B C 1
ATOM 2137 O O . ALA B 1 114 ? -4.93 15.258 14.242 1 97.19 114 ALA B O 1
ATOM 2138 N N . GLU B 1 115 ? -6.879 15.445 15.188 1 97.62 115 GLU B N 1
ATOM 2139 C CA . GLU B 1 115 ? -7.512 15.828 13.93 1 97.62 115 GLU B CA 1
ATOM 2140 C C . GLU B 1 115 ? -7.578 17.344 13.789 1 97.62 115 GLU B C 1
ATOM 2142 O O . GLU B 1 115 ? -8.336 18 14.5 1 97.62 115 GLU B O 1
ATOM 2147 N N . VAL B 1 116 ? -6.836 17.938 12.906 1 97.44 116 VAL B N 1
ATOM 2148 C CA . VAL B 1 116 ? -6.746 19.391 12.758 1 97.44 116 VAL B CA 1
ATOM 2149 C C . VAL B 1 116 ? -6.953 19.781 11.297 1 97.44 116 VAL B C 1
ATOM 2151 O O . VAL B 1 116 ? -6.07 19.562 10.461 1 97.44 116 VAL B O 1
ATOM 2154 N N . PHE B 1 117 ? -8.07 20.359 10.969 1 97.06 117 PHE B N 1
ATOM 2155 C CA . PHE B 1 117 ? -8.391 20.812 9.625 1 97.06 117 PHE B CA 1
ATOM 2156 C C . PHE B 1 117 ? -7.684 22.125 9.305 1 97.06 117 PHE B C 1
ATOM 2158 O O . PHE B 1 117 ? -7.152 22.781 10.203 1 97.06 117 PHE B O 1
ATOM 2165 N N . ALA B 1 118 ? -7.695 22.438 8.086 1 96.94 118 ALA B N 1
ATOM 2166 C CA . ALA B 1 118 ? -6.957 23.609 7.598 1 96.94 118 ALA B CA 1
ATOM 2167 C C . ALA B 1 118 ? -7.414 24.875 8.305 1 96.94 118 ALA B C 1
ATOM 2169 O O . ALA B 1 118 ? -6.594 25.734 8.633 1 96.94 118 ALA B O 1
ATOM 2170 N N . ASP B 1 119 ? -8.688 25.047 8.531 1 95.25 119 ASP B N 1
ATOM 2171 C CA . ASP B 1 119 ? -9.219 26.219 9.188 1 95.25 119 ASP B CA 1
ATOM 2172 C C . ASP B 1 119 ? -8.664 26.359 10.609 1 95.25 119 ASP B C 1
ATOM 2174 O O . ASP B 1 119 ? -8.359 27.469 11.055 1 95.25 119 ASP B O 1
ATOM 2178 N N . ALA B 1 120 ? -8.68 25.203 11.289 1 95.38 120 ALA B N 1
ATOM 2179 C CA . ALA B 1 120 ? -8.125 25.219 12.633 1 95.38 120 ALA B CA 1
ATOM 2180 C C . ALA B 1 120 ? -6.645 25.594 12.617 1 95.38 120 ALA B C 1
ATOM 2182 O O . ALA B 1 120 ? -6.188 26.359 13.461 1 95.38 120 ALA B O 1
ATOM 2183 N N . ILE B 1 121 ? -5.898 25.094 11.688 1 96.19 121 ILE B N 1
ATOM 2184 C CA . ILE B 1 121 ? -4.488 25.438 11.547 1 96.19 121 ILE B CA 1
ATOM 2185 C C . ILE B 1 121 ? -4.348 26.922 11.266 1 96.19 121 ILE B C 1
ATOM 2187 O O . ILE B 1 121 ? -3.543 27.609 11.906 1 96.19 121 ILE B O 1
ATOM 2191 N N . GLY B 1 122 ? -5.117 27.438 10.344 1 95.06 122 GLY B N 1
ATOM 2192 C CA . GLY B 1 122 ? -5.117 28.859 10.039 1 95.06 122 GLY B CA 1
ATOM 2193 C C . GLY B 1 122 ? -5.422 29.719 11.25 1 95.06 122 GLY B C 1
ATOM 2194 O O . GLY B 1 122 ? -4.785 30.75 11.453 1 95.06 122 GLY B O 1
ATOM 2195 N N . GLY B 1 123 ? -6.406 29.312 11.992 1 94.5 123 GLY B N 1
ATOM 2196 C CA . GLY B 1 123 ? -6.734 30.031 13.211 1 94.5 123 GLY B CA 1
ATOM 2197 C C . GLY B 1 123 ? -5.598 30.078 14.211 1 94.5 123 GLY B C 1
ATOM 2198 O O . GLY B 1 123 ? -5.34 31.109 14.836 1 94.5 123 GLY B O 1
ATOM 2199 N N . MET B 1 124 ? -4.969 28.891 14.32 1 95.31 124 MET B N 1
ATOM 2200 C CA . MET B 1 124 ? -3.838 28.812 15.242 1 95.31 124 MET B CA 1
ATOM 2201 C C . MET B 1 124 ? -2.689 29.703 14.773 1 95.31 124 MET B C 1
AT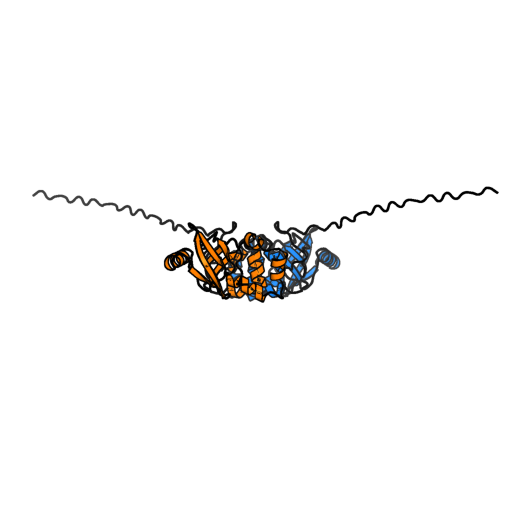OM 2203 O O . MET B 1 124 ? -2.037 30.359 15.586 1 95.31 124 MET B O 1
ATOM 2207 N N . ILE B 1 125 ? -2.475 29.75 13.523 1 95.62 125 ILE B N 1
ATOM 2208 C CA . ILE B 1 125 ? -1.45 30.609 12.938 1 95.62 125 ILE B CA 1
ATOM 2209 C C . ILE B 1 125 ? -1.752 32.062 13.266 1 95.62 125 ILE B C 1
ATOM 2211 O O . ILE B 1 125 ? -0.875 32.781 13.734 1 95.62 125 ILE B O 1
ATOM 2215 N N . ALA B 1 126 ? -2.975 32.469 13.016 1 94 126 ALA B N 1
ATOM 2216 C CA . ALA B 1 126 ? -3.398 33.844 13.297 1 94 126 ALA B CA 1
ATOM 2217 C C . ALA B 1 126 ? -3.26 34.156 14.781 1 94 126 ALA B C 1
ATOM 2219 O O . ALA B 1 126 ? -2.797 35.25 15.148 1 94 126 ALA B O 1
ATOM 2220 N N . GLY B 1 127 ? -3.627 33.25 15.594 1 94.12 127 GLY B N 1
ATOM 2221 C CA . GLY B 1 127 ? -3.574 33.438 17.031 1 94.12 127 GLY B CA 1
ATOM 2222 C C . GLY B 1 127 ? -2.158 33.531 17.578 1 94.12 127 GLY B C 1
ATOM 2223 O O . GLY B 1 127 ? -1.923 34.156 18.609 1 94.12 127 GLY B O 1
ATOM 2224 N N . ASP B 1 128 ? -1.245 32.875 16.906 1 94.06 128 ASP B N 1
ATOM 2225 C CA . ASP B 1 128 ? 0.136 32.812 17.375 1 94.06 128 ASP B CA 1
ATOM 2226 C C . ASP B 1 128 ? 0.992 33.875 16.672 1 94.06 128 ASP B C 1
ATOM 2228 O O . ASP B 1 128 ? 2.223 33.781 16.688 1 94.06 128 ASP B O 1
ATOM 2232 N N . GLY B 1 129 ? 0.383 34.875 16.016 1 93.19 129 GLY B N 1
ATOM 2233 C CA . GLY B 1 129 ? 1.119 35.969 15.414 1 93.19 129 GLY B CA 1
ATOM 2234 C C . GLY B 1 129 ? 1.693 35.625 14.047 1 93.19 129 GLY B C 1
ATOM 2235 O O . GLY B 1 129 ? 2.676 36.25 13.617 1 93.19 129 GLY B O 1
ATOM 2236 N N . GLY B 1 130 ? 1.201 34.656 13.469 1 94.38 130 GLY B N 1
ATOM 2237 C CA . GLY B 1 130 ? 1.566 34.406 12.086 1 94.38 130 GLY B CA 1
ATOM 2238 C C . GLY B 1 130 ? 2.295 33.094 11.867 1 94.38 130 GLY B C 1
ATOM 2239 O O . GLY B 1 130 ? 2.506 32.688 10.727 1 94.38 130 GLY B O 1
ATOM 2240 N N . ALA B 1 131 ? 2.756 32.5 12.953 1 96.31 131 ALA B N 1
ATOM 2241 C CA . ALA B 1 131 ? 3.434 31.219 12.875 1 96.31 131 ALA B CA 1
ATOM 2242 C C . ALA B 1 131 ? 3.072 30.344 14.07 1 96.31 131 ALA B C 1
ATOM 2244 O O . ALA B 1 131 ? 3.131 30.781 15.219 1 96.31 131 ALA B O 1
ATOM 2245 N N . HIS B 1 132 ? 2.633 29.109 13.719 1 97.5 132 HIS B N 1
ATOM 2246 C CA . HIS B 1 132 ? 2.213 28.203 14.781 1 97.5 132 HIS B CA 1
ATOM 2247 C C . HIS B 1 132 ? 3.033 26.922 14.766 1 97.5 132 HIS B C 1
ATOM 2249 O O . HIS B 1 132 ? 3.102 26.234 13.734 1 97.5 132 HIS B O 1
ATOM 2255 N N . PRO B 1 133 ? 3.686 26.578 15.891 1 97.75 133 PRO B N 1
ATOM 2256 C CA . PRO B 1 133 ? 4.41 25.312 15.961 1 97.75 133 PRO B CA 1
ATOM 2257 C C . PRO B 1 133 ? 3.482 24.094 16.078 1 97.75 133 PRO B C 1
ATOM 2259 O O . PRO B 1 133 ? 2.59 24.094 16.938 1 97.75 133 PRO B O 1
ATOM 2262 N N . VAL B 1 134 ? 3.609 23.156 15.203 1 97.62 134 VAL B N 1
ATOM 2263 C CA . VAL B 1 134 ? 2.852 21.906 15.211 1 97.62 134 VAL B CA 1
ATOM 2264 C C . VAL B 1 134 ? 3.744 20.766 15.68 1 97.62 134 VAL B C 1
ATOM 2266 O O . VAL B 1 134 ? 4.723 20.422 15.016 1 97.62 134 VAL B O 1
ATOM 2269 N N . GLU B 1 135 ? 3.406 20.156 16.797 1 97.38 135 GLU B N 1
ATOM 2270 C CA . GLU B 1 135 ? 4.152 19.016 17.312 1 97.38 135 GLU B CA 1
ATOM 2271 C C . GLU B 1 135 ? 3.648 17.703 16.719 1 97.38 135 GLU B C 1
ATOM 2273 O O . GLU B 1 135 ? 2.443 17.453 16.688 1 97.38 135 GLU B O 1
ATOM 2278 N N . THR B 1 136 ? 4.566 16.922 16.297 1 98.25 136 THR B N 1
ATOM 2279 C CA . THR B 1 136 ? 4.203 15.672 15.648 1 98.25 136 THR B CA 1
ATOM 2280 C C . THR B 1 136 ? 4.457 14.484 16.578 1 98.25 136 THR B C 1
ATOM 2282 O O . THR B 1 136 ? 5.109 14.633 17.609 1 98.25 136 THR B O 1
ATOM 2285 N N . LEU B 1 137 ? 3.975 13.352 16.266 1 97.62 137 LEU B N 1
ATOM 2286 C CA . LEU B 1 137 ? 4.137 12.141 17.062 1 97.62 137 LEU B CA 1
ATOM 2287 C C . LEU B 1 137 ? 5.594 11.688 17.062 1 97.62 137 LEU B C 1
ATOM 2289 O O . LEU B 1 137 ? 6.039 11.023 18 1 97.62 137 LEU B O 1
ATOM 2293 N N . GLY B 1 138 ? 6.344 12.07 16.031 1 96.75 138 GLY B N 1
ATOM 2294 C CA . GLY B 1 138 ? 7.738 11.68 15.914 1 96.75 138 GLY B CA 1
ATOM 2295 C C . GLY B 1 138 ? 8.68 12.594 16.672 1 96.75 138 GLY B C 1
ATOM 2296 O O . GLY B 1 138 ? 9.891 12.375 16.688 1 96.75 138 GLY B O 1
ATOM 2297 N N . GLY B 1 139 ? 8.109 13.633 17.266 1 96.31 139 GLY B N 1
ATOM 2298 C CA . GLY B 1 139 ? 8.914 14.547 18.062 1 96.31 139 GLY B CA 1
ATOM 2299 C C . GLY B 1 139 ? 9.43 15.734 17.266 1 96.31 139 GLY B C 1
ATOM 2300 O O . GLY B 1 139 ? 10.227 16.531 17.766 1 96.31 139 GLY B O 1
ATOM 2301 N N . CYS B 1 140 ? 9.047 15.898 16.109 1 97.56 140 CYS B N 1
ATOM 2302 C CA . CYS B 1 140 ? 9.414 17.047 15.289 1 97.56 140 CYS B CA 1
ATOM 2303 C C . CYS B 1 140 ? 8.453 18.203 15.523 1 97.56 140 CYS B C 1
ATOM 2305 O O . CYS B 1 140 ? 7.324 18 15.961 1 97.56 140 CYS B O 1
ATOM 2307 N N . THR B 1 141 ? 8.977 19.344 15.242 1 98 141 THR B N 1
ATOM 2308 C CA . THR B 1 141 ? 8.148 20.547 15.258 1 98 141 THR B CA 1
ATOM 2309 C C . THR B 1 141 ? 8.094 21.188 13.875 1 98 141 THR B C 1
ATOM 2311 O O . THR B 1 141 ? 9.133 21.562 13.32 1 98 141 THR B O 1
ATOM 2314 N N . LEU B 1 142 ? 6.953 21.297 13.359 1 98.38 142 LEU B N 1
ATOM 2315 C CA . LEU B 1 142 ? 6.727 21.969 12.086 1 98.38 142 LEU B CA 1
ATOM 2316 C C . LEU B 1 142 ? 6.141 23.359 12.289 1 98.38 142 LEU B C 1
ATOM 2318 O O . LEU B 1 142 ? 5.129 23.516 12.977 1 98.38 142 LEU B O 1
ATOM 2322 N N . MET B 1 143 ? 6.742 24.344 11.719 1 98.12 143 MET B N 1
ATOM 2323 C CA . MET B 1 143 ? 6.207 25.703 11.797 1 98.12 143 MET B CA 1
ATOM 2324 C C . MET B 1 143 ? 5.199 25.953 10.68 1 98.12 143 MET B C 1
ATOM 2326 O O . MET B 1 143 ? 5.566 25.984 9.5 1 98.12 143 MET B O 1
ATOM 2330 N N . ALA B 1 144 ? 4.008 26.094 11.078 1 98.5 144 ALA B N 1
ATOM 2331 C CA . ALA B 1 144 ? 2.938 26.344 10.117 1 98.5 144 ALA B CA 1
ATOM 2332 C C . ALA B 1 144 ? 2.723 27.844 9.922 1 98.5 144 ALA B C 1
ATOM 2334 O O . ALA B 1 144 ? 2.643 28.609 10.891 1 98.5 144 ALA B O 1
ATOM 2335 N N . GLU B 1 145 ? 2.666 28.25 8.742 1 97.75 145 GLU B N 1
ATOM 2336 C CA . GLU B 1 145 ? 2.412 29.641 8.359 1 97.75 145 GLU B CA 1
ATOM 2337 C C . GLU B 1 145 ? 1.437 29.719 7.184 1 97.75 145 GLU B C 1
ATOM 2339 O O . GLU B 1 145 ? 1.23 28.734 6.477 1 97.75 145 GLU B O 1
ATOM 2344 N N . MET B 1 146 ? 0.879 30.875 7.051 1 96.06 146 MET B N 1
ATOM 2345 C CA . MET B 1 146 ? 0.053 31.125 5.875 1 96.06 146 MET B CA 1
ATOM 2346 C C . MET B 1 146 ? 0.876 31.75 4.754 1 96.06 146 MET B C 1
ATOM 2348 O O . MET B 1 146 ? 1.696 32.625 5.004 1 96.06 146 MET B O 1
ATOM 2352 N N . SER B 1 147 ? 0.814 31.203 3.629 1 94.44 147 SER B N 1
ATOM 2353 C CA . SER B 1 147 ? 1.295 31.828 2.398 1 94.44 147 SER B CA 1
ATOM 2354 C C . SER B 1 147 ? 0.149 32.094 1.425 1 94.44 147 SER B C 1
ATOM 2356 O O . SER B 1 147 ? -0.176 31.219 0.602 1 94.44 147 SER B O 1
ATOM 2358 N N . GLY B 1 148 ? -0.314 33.344 1.456 1 91.75 148 GLY B N 1
ATOM 2359 C CA . GLY B 1 148 ? -1.583 33.562 0.786 1 91.75 148 GLY B CA 1
ATOM 2360 C C . GLY B 1 148 ? -2.725 32.75 1.373 1 91.75 148 GLY B C 1
ATOM 2361 O O . GLY B 1 148 ? -3.01 32.844 2.568 1 91.75 148 GLY B O 1
ATOM 2362 N N . ASP B 1 149 ? -3.26 31.875 0.569 1 91.75 149 ASP B N 1
ATOM 2363 C CA . ASP B 1 149 ? -4.375 31.062 1.041 1 91.75 149 ASP B CA 1
ATOM 2364 C C . ASP B 1 149 ? -3.926 29.641 1.356 1 91.75 149 ASP B C 1
ATOM 2366 O O . ASP B 1 149 ? -4.742 28.797 1.725 1 91.75 149 ASP B O 1
ATOM 2370 N N . ALA B 1 150 ? -2.633 29.516 1.268 1 95.69 150 ALA B N 1
ATOM 2371 C CA . ALA B 1 150 ? -2.121 28.172 1.474 1 95.69 150 ALA B CA 1
ATOM 2372 C C . ALA B 1 150 ? -1.361 28.062 2.793 1 95.69 150 ALA B C 1
ATOM 2374 O O . ALA B 1 150 ? -0.781 29.047 3.262 1 95.69 150 ALA B O 1
ATOM 2375 N N . ILE B 1 151 ? -1.481 26.953 3.393 1 97.75 151 ILE B N 1
ATOM 2376 C CA . ILE B 1 151 ? -0.689 26.656 4.578 1 97.75 151 ILE B CA 1
ATOM 2377 C C . ILE B 1 151 ? 0.675 26.109 4.164 1 97.75 151 ILE B C 1
ATOM 2379 O O . ILE B 1 151 ? 0.77 25.297 3.246 1 97.75 151 ILE B O 1
ATOM 2383 N N . THR B 1 152 ? 1.724 26.609 4.727 1 98.5 152 THR B N 1
ATOM 2384 C CA . THR B 1 152 ? 3.07 26.078 4.555 1 98.5 152 THR B CA 1
ATOM 2385 C C . THR B 1 152 ? 3.613 25.547 5.883 1 98.5 152 THR B C 1
ATOM 2387 O O . THR B 1 152 ? 3.256 26.047 6.949 1 98.5 152 THR B O 1
ATOM 2390 N N . LEU B 1 153 ? 4.34 24.516 5.805 1 98.62 153 LEU B N 1
ATOM 2391 C CA . LEU B 1 153 ? 5.008 23.891 6.941 1 98.62 153 LEU B CA 1
ATOM 2392 C C . LEU B 1 153 ? 6.523 23.938 6.773 1 98.62 153 LEU B C 1
ATOM 2394 O O . LEU B 1 153 ? 7.047 23.578 5.723 1 98.62 153 LEU B O 1
ATOM 2398 N N . THR B 1 154 ? 7.227 24.391 7.75 1 98.12 154 THR B N 1
ATOM 2399 C CA . THR B 1 154 ? 8.688 24.406 7.758 1 98.12 154 THR B CA 1
ATOM 2400 C C . THR B 1 154 ? 9.227 23.516 8.867 1 98.12 154 THR B C 1
ATOM 2402 O O . THR B 1 154 ? 8.883 23.688 10.039 1 98.12 154 THR B O 1
ATOM 2405 N N . ASP B 1 155 ? 10.078 22.547 8.445 1 98 155 ASP B N 1
ATOM 2406 C CA . ASP B 1 155 ? 10.633 21.688 9.477 1 98 155 ASP B CA 1
ATOM 2407 C C . ASP B 1 155 ? 11.836 22.344 10.148 1 98 155 ASP B C 1
ATOM 2409 O O . ASP B 1 155 ? 12.172 23.484 9.852 1 98 155 ASP B O 1
ATOM 2413 N N . GLU B 1 156 ? 12.43 21.688 11.086 1 97.25 156 GLU B N 1
ATOM 2414 C CA . GLU B 1 156 ? 13.484 22.25 11.922 1 97.25 156 GLU B CA 1
ATOM 2415 C C . GLU B 1 156 ? 14.789 22.406 11.148 1 97.25 156 GLU B C 1
ATOM 2417 O O . GLU B 1 156 ? 15.758 22.984 11.648 1 97.25 156 GLU B O 1
ATOM 2422 N N . ASN B 1 157 ? 14.859 21.891 9.875 1 96.38 157 ASN B N 1
ATOM 2423 C CA . ASN B 1 157 ? 16.016 22.031 9 1 96.38 157 ASN B CA 1
ATOM 2424 C C . ASN B 1 157 ? 15.828 23.156 8 1 96.38 157 ASN B C 1
ATOM 2426 O O . ASN B 1 157 ? 16.719 23.438 7.191 1 96.38 157 ASN B O 1
ATOM 2430 N N . GLY B 1 158 ? 14.656 23.75 8.055 1 95.88 158 GLY B N 1
ATOM 2431 C CA . GLY B 1 158 ? 14.375 24.875 7.168 1 95.88 158 GLY B CA 1
ATOM 2432 C C . GLY B 1 158 ? 13.703 24.453 5.875 1 95.88 158 GLY B C 1
ATOM 2433 O O . GLY B 1 158 ? 13.531 25.266 4.965 1 95.88 158 GLY B O 1
ATOM 2434 N N . ARG B 1 159 ? 13.32 23.188 5.758 1 95.94 159 ARG B N 1
ATOM 2435 C CA . ARG B 1 159 ? 12.609 22.719 4.574 1 95.94 159 ARG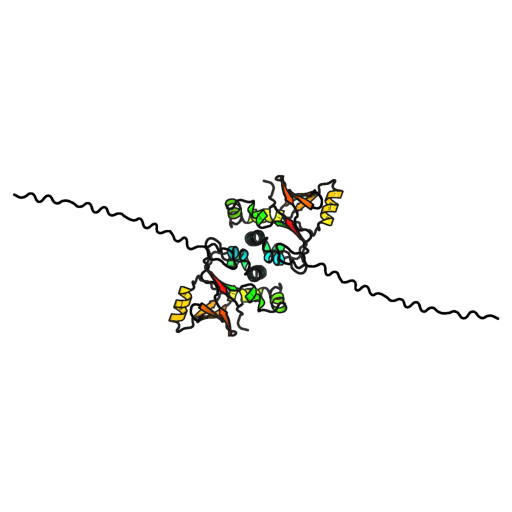 B CA 1
ATOM 2436 C C . ARG B 1 159 ? 11.156 23.172 4.598 1 95.94 159 ARG B C 1
ATOM 2438 O O . ARG B 1 159 ? 10.453 23 5.598 1 95.94 159 ARG B O 1
ATOM 2445 N N . LEU B 1 160 ? 10.766 23.672 3.439 1 97.88 160 LEU B N 1
ATOM 2446 C CA . LEU B 1 160 ? 9.414 24.234 3.33 1 97.88 160 LEU B CA 1
ATOM 2447 C C . LEU B 1 160 ? 8.523 23.328 2.486 1 97.88 160 LEU B C 1
ATOM 2449 O O . LEU B 1 160 ? 8.883 22.969 1.362 1 97.88 160 LEU B O 1
ATOM 2453 N N . ALA B 1 161 ? 7.43 22.938 3.043 1 98.56 161 ALA B N 1
ATOM 2454 C CA . ALA B 1 161 ? 6.402 22.188 2.328 1 98.56 161 ALA B CA 1
ATOM 2455 C C . ALA B 1 161 ? 5.109 22.984 2.225 1 98.56 161 ALA B C 1
ATOM 2457 O O . ALA B 1 161 ? 4.711 23.656 3.176 1 98.56 161 ALA B O 1
ATOM 2458 N N . THR B 1 162 ? 4.449 22.922 1.094 1 98.5 162 THR B N 1
ATOM 2459 C CA . THR B 1 162 ? 3.152 23.562 0.879 1 98.5 162 THR B CA 1
ATOM 2460 C C . THR B 1 162 ? 2.037 22.516 0.879 1 98.5 162 THR B C 1
ATOM 2462 O O . THR B 1 162 ? 2.182 21.438 0.291 1 98.5 162 THR B O 1
ATOM 2465 N N . VAL B 1 163 ? 0.949 22.859 1.604 1 98.38 163 VAL B N 1
ATOM 2466 C CA . VAL B 1 163 ? -0.248 22.031 1.543 1 98.38 163 VAL B CA 1
ATOM 2467 C C . VAL B 1 163 ? -0.97 22.266 0.218 1 98.38 163 VAL B C 1
ATOM 2469 O O . VAL B 1 163 ? -1.536 23.328 -0.01 1 98.38 163 VAL B O 1
ATOM 2472 N N . THR B 1 164 ? -1.014 21.266 -0.632 1 97.69 164 THR B N 1
ATOM 2473 C CA . THR B 1 164 ? -1.553 21.422 -1.979 1 97.69 164 THR B CA 1
ATOM 2474 C C . THR B 1 164 ? -3.01 20.969 -2.033 1 97.69 164 THR B C 1
ATOM 2476 O O . THR B 1 164 ? -3.77 21.406 -2.896 1 97.69 164 THR B O 1
ATOM 2479 N N . ILE B 1 165 ? -3.424 20.031 -1.307 1 96.94 165 ILE B N 1
ATOM 2480 C CA . ILE B 1 165 ? -4.797 19.594 -1.078 1 96.94 165 ILE B CA 1
ATOM 2481 C C . ILE B 1 165 ? -5.059 19.469 0.422 1 96.94 165 ILE B C 1
ATOM 2483 O O . ILE B 1 165 ? -4.383 18.703 1.114 1 96.94 165 ILE B O 1
ATOM 2487 N N . ALA B 1 166 ? -5.965 20.266 0.907 1 96.94 166 ALA B N 1
ATOM 2488 C CA . ALA B 1 166 ? -6.25 20.281 2.34 1 96.94 166 ALA B CA 1
ATOM 2489 C C . ALA B 1 166 ? -7.543 19.547 2.65 1 96.94 166 ALA B C 1
ATOM 2491 O O . ALA B 1 166 ? -8.375 19.328 1.767 1 96.94 166 ALA B O 1
ATOM 2492 N N . ASP B 1 167 ? -7.641 19.047 3.814 1 97.44 167 ASP B N 1
ATOM 2493 C CA . ASP B 1 167 ? -8.898 18.625 4.434 1 97.44 167 ASP B CA 1
ATOM 2494 C C . ASP B 1 167 ? -9.492 17.422 3.713 1 97.44 167 ASP B C 1
ATOM 2496 O O . ASP B 1 167 ? -10.672 17.422 3.369 1 97.44 167 ASP B O 1
ATOM 2500 N N . VAL B 1 168 ? -8.633 16.516 3.377 1 97.56 168 VAL B N 1
ATOM 2501 C CA . VAL B 1 168 ? -9.156 15.227 2.918 1 97.56 168 VAL B CA 1
ATOM 2502 C C . VAL B 1 168 ? -9.609 14.398 4.117 1 97.56 168 VAL B C 1
ATOM 2504 O O . VAL B 1 168 ? -8.797 13.711 4.746 1 97.56 168 VAL B O 1
ATOM 2507 N N . ASP B 1 169 ? -10.891 14.445 4.398 1 97.25 169 ASP B N 1
ATOM 2508 C CA . ASP B 1 169 ? -11.469 13.836 5.594 1 97.25 169 ASP B CA 1
ATOM 2509 C C . ASP B 1 169 ? -11.383 12.312 5.535 1 97.25 169 ASP B C 1
ATOM 2511 O O . ASP B 1 169 ? -11.625 11.719 4.484 1 97.25 169 ASP B O 1
ATOM 2515 N N . GLN B 1 170 ? -10.914 11.711 6.613 1 96.94 170 GLN B N 1
ATOM 2516 C CA . GLN B 1 170 ? -10.82 10.266 6.809 1 96.94 170 GLN B CA 1
ATOM 2517 C C . GLN B 1 170 ? -11.688 9.805 7.973 1 96.94 170 GLN B C 1
ATOM 2519 O O . GLN B 1 170 ? -12.102 10.617 8.805 1 96.94 170 GLN B O 1
ATOM 2524 N N . SER B 1 171 ? -11.961 8.492 8.055 1 96.56 171 SER B N 1
ATOM 2525 C CA . SER B 1 171 ? -12.734 7.969 9.172 1 96.56 171 SER B CA 1
ATOM 2526 C C . SER B 1 171 ? -11.977 8.109 10.484 1 96.56 171 SER B C 1
ATOM 2528 O O . SER B 1 171 ? -12.578 8.172 11.555 1 96.56 171 SER B O 1
ATOM 2530 N N . ASN B 1 172 ? -10.641 8.148 10.344 1 97.88 172 ASN B N 1
ATOM 2531 C CA . ASN B 1 172 ? -9.852 8.203 11.57 1 97.88 172 ASN B CA 1
ATOM 2532 C C . ASN B 1 172 ? -8.945 9.438 11.594 1 97.88 172 ASN B C 1
ATOM 2534 O O . ASN B 1 172 ? -7.895 9.43 12.242 1 97.88 172 ASN B O 1
ATOM 2538 N N . GLY B 1 173 ? -9.328 10.477 10.812 1 98.31 173 GLY B N 1
ATOM 2539 C CA . GLY B 1 173 ? -8.547 11.703 10.852 1 98.31 173 GLY B CA 1
ATOM 2540 C C . GLY B 1 173 ? -8.68 12.531 9.586 1 98.31 173 GLY B C 1
ATOM 2541 O O . GLY B 1 173 ? -9.766 12.641 9.023 1 98.31 173 GLY B O 1
ATOM 2542 N N . VAL B 1 174 ? -7.527 13.203 9.219 1 98.31 174 VAL B N 1
ATOM 2543 C CA . VAL B 1 174 ? -7.516 14.078 8.047 1 98.31 174 VAL B CA 1
ATOM 2544 C C . VAL B 1 174 ? -6.145 14.031 7.383 1 98.31 174 VAL B C 1
ATOM 2546 O O . VAL B 1 174 ? -5.117 13.922 8.062 1 98.31 174 VAL B O 1
ATOM 2549 N N . ILE B 1 175 ? -6.176 14.031 6.09 1 98.56 175 ILE B N 1
ATOM 2550 C CA . ILE B 1 175 ? -4.945 14.07 5.301 1 98.56 175 ILE B CA 1
ATOM 2551 C C . ILE B 1 175 ? -4.797 15.438 4.648 1 98.56 175 ILE B C 1
ATOM 2553 O O . ILE B 1 175 ? -5.754 15.977 4.086 1 98.56 175 ILE B O 1
ATOM 2557 N N . HIS B 1 176 ? -3.715 16.094 4.801 1 98.62 176 HIS B N 1
ATOM 2558 C CA . HIS B 1 176 ? -3.268 17.219 3.99 1 98.62 176 HIS B CA 1
ATOM 2559 C C . HIS B 1 176 ? -2.127 16.812 3.062 1 98.62 176 HIS B C 1
ATOM 2561 O O . HIS B 1 176 ? -1.075 16.359 3.525 1 98.62 176 HIS B O 1
ATOM 2567 N N . VAL B 1 177 ? -2.305 16.953 1.756 1 98.75 177 VAL B N 1
ATOM 2568 C CA . VAL B 1 177 ? -1.27 16.594 0.792 1 98.75 177 VAL B CA 1
ATOM 2569 C C . VAL B 1 177 ? -0.211 17.688 0.735 1 98.75 177 VAL B C 1
ATOM 2571 O O . VAL B 1 177 ? -0.542 18.875 0.661 1 98.75 177 VAL B O 1
ATOM 2574 N N . ILE B 1 178 ? 1.059 17.25 0.782 1 98.75 178 ILE B N 1
ATOM 2575 C CA . ILE B 1 178 ? 2.123 18.234 0.762 1 98.75 178 ILE B CA 1
ATOM 2576 C C . ILE B 1 178 ? 3.129 17.906 -0.336 1 98.75 178 ILE B C 1
ATOM 2578 O O . ILE B 1 178 ? 3.141 16.781 -0.85 1 98.75 178 ILE B O 1
ATOM 2582 N N . ASP B 1 179 ? 3.988 18.859 -0.653 1 98.62 179 ASP B N 1
ATOM 2583 C CA . ASP B 1 179 ? 4.824 18.703 -1.84 1 98.62 179 ASP B CA 1
ATOM 2584 C C . ASP B 1 179 ? 6.293 18.516 -1.457 1 98.62 179 ASP B C 1
ATOM 2586 O O . ASP B 1 179 ? 7.18 18.656 -2.301 1 98.62 179 ASP B O 1
ATOM 2590 N N . ARG B 1 180 ? 6.527 18.266 -0.194 1 98.31 180 ARG B N 1
ATOM 2591 C CA . ARG B 1 180 ? 7.887 18.031 0.277 1 98.31 180 ARG B CA 1
ATOM 2592 C C . ARG B 1 180 ? 7.898 17.078 1.469 1 98.31 180 ARG B C 1
ATOM 2594 O O . ARG B 1 180 ? 7.02 17.156 2.332 1 98.31 180 ARG B O 1
ATOM 2601 N N . VAL B 1 181 ? 8.914 16.203 1.499 1 98.44 181 VAL B N 1
ATOM 2602 C CA . VAL B 1 181 ? 9.102 15.344 2.664 1 98.44 181 VAL B CA 1
ATOM 2603 C C . VAL B 1 181 ? 9.742 16.141 3.797 1 98.44 181 VAL B C 1
ATOM 2605 O O . VAL B 1 181 ? 10.703 16.891 3.574 1 98.44 181 VAL B O 1
ATOM 2608 N N . MET B 1 182 ? 9.203 16.094 4.969 1 97.94 182 MET B N 1
ATOM 2609 C CA . MET B 1 182 ? 9.766 16.734 6.156 1 97.94 182 MET B CA 1
ATOM 2610 C C . MET B 1 182 ? 10.75 15.812 6.859 1 97.94 182 MET B C 1
ATOM 2612 O O . MET B 1 182 ? 10.531 14.602 6.922 1 97.94 182 MET B O 1
ATOM 2616 N N . LEU B 1 183 ? 11.797 16.391 7.391 1 95.88 183 LEU B N 1
ATOM 2617 C CA . LEU B 1 183 ? 12.844 15.586 8.031 1 95.88 183 LEU B CA 1
ATOM 2618 C C . LEU B 1 183 ? 13.047 16.031 9.477 1 95.88 183 LEU B C 1
ATOM 2620 O O . LEU B 1 183 ? 12.852 17.203 9.805 1 95.88 183 LEU B O 1
ATOM 2624 N N . PRO B 1 184 ? 13.375 15.062 10.312 1 95.38 184 PRO B N 1
ATOM 2625 C CA . PRO B 1 184 ? 13.734 15.438 11.68 1 95.38 184 PRO B CA 1
ATOM 2626 C C . PRO B 1 184 ? 14.992 16.297 11.75 1 95.38 184 PRO B C 1
ATOM 2628 O O . PRO B 1 184 ? 15.758 16.359 10.773 1 95.38 184 PRO B O 1
ATOM 2631 N N . LYS B 1 185 ? 15.062 16.906 12.906 1 90.81 185 LYS B N 1
ATOM 2632 C CA . LYS B 1 185 ? 16.234 17.75 13.094 1 90.81 185 LYS B CA 1
ATOM 2633 C C . LYS B 1 185 ? 17.531 16.938 12.984 1 90.81 185 LYS B C 1
ATOM 2635 O O . LYS B 1 185 ? 17.625 15.859 13.57 1 90.81 185 LYS B O 1
ATOM 2640 N N . GLN B 1 186 ? 18.406 17.328 12.078 1 78.94 186 GLN B N 1
ATOM 2641 C CA . GLN B 1 186 ? 19.703 16.688 11.906 1 78.94 186 GLN B CA 1
ATOM 2642 C C . GLN B 1 186 ? 20.734 17.266 12.859 1 78.94 186 GLN B C 1
ATOM 2644 O O . GLN B 1 186 ? 20.641 18.438 13.25 1 78.94 186 GLN B O 1
#

Solvent-accessible surface area (backbone atoms only — not comparable to full-atom values): 20096 Å² total; per-residue (Å²): 137,81,78,76,78,76,76,77,75,76,75,76,76,75,72,72,72,71,70,69,63,71,70,69,74,71,62,53,69,44,76,84,25,76,40,50,46,85,32,34,55,51,60,39,40,48,58,22,77,40,24,33,58,49,49,46,47,36,57,64,36,66,38,53,69,68,55,57,39,74,68,40,25,21,34,52,42,33,30,40,69,17,54,62,74,46,53,67,68,57,53,52,52,42,69,32,80,91,27,24,69,61,37,36,40,34,56,28,45,33,26,26,85,40,62,68,46,59,67,57,51,51,49,45,12,60,73,54,76,48,47,25,79,43,67,23,72,45,71,31,52,29,40,30,28,70,56,87,94,32,48,30,38,29,28,71,75,67,49,72,23,43,48,77,43,68,61,42,52,27,59,23,27,32,37,29,32,23,60,33,71,65,54,59,71,126,135,82,78,78,79,79,76,77,73,77,74,76,74,75,74,73,70,69,71,67,64,72,71,68,75,72,61,53,68,44,76,84,24,76,40,50,46,83,34,34,55,50,63,37,40,49,58,21,77,40,24,35,58,50,48,45,47,36,57,64,37,67,39,54,70,67,55,57,40,74,68,42,25,19,34,53,44,33,30,40,69,18,54,61,74,47,52,68,67,56,53,52,52,44,69,33,80,92,27,24,68,59,38,36,38,34,55,28,44,33,26,26,83,41,63,69,46,60,66,57,51,51,49,44,12,60,74,52,76,49,47,26,81,42,67,23,72,44,70,30,52,30,39,30,29,70,57,87,93,31,49,30,37,27,29,72,76,69,50,72,24,45,48,78,44,68,61,43,52,26,59,23,28,32,36,28,32,23,60,32,71,64,55,60,72,126

Secondary structure (DSSP, 8-state):
--------------------------PPEETTEE--TTS-HHHHHHT-TT-HHHHHHHHHHT-HHHHHSS--EEEEEE-HHHHTTS-HHHHHHHTSGGGHHHHHHHHHTTEESS---HHHHHHHHHHTTSEEEEE-TTS-EEEEEEETTEEEEE-TT--EEEEEEEEEEETTEEEEEESS------/--------------------------PPEETTEE--TTS-HHHHHHT-TT-HHHHHHHHHHT-HHHHHSS--EEEEEE-HHHHTTS-HHHHHHHTSGGGHHHHHHHHHTTEESS---HHHHHHHHHHTTTEEEEE-TTS-EEEEEEETTEEEEE-TT--EEEEEEEEEEETTEEEEEESS------

InterPro domains:
  IPR000782 FAS1 domain [PF02469] (51-184)
  IPR000782 FAS1 domain [PS50213] (38-182)
  IPR000782 FAS1 domain [SM00554] (74-185)
  IPR036378 FAS1 domain superfamily [G3DSA:2.30.180.10] (16-185)
  IPR036378 FAS1 domain superfamily [SSF82153] (39-184)
  IPR050904 Cell adhesion and biosynthesis-related protein [PTHR10900] (39-185)

pLDDT: mean 88.01, std 20.03, range [30.69, 98.88]

Organism: NCBI:txid391626

Sequence (372 aa):
MTIKTFATAAALTLTAGMAFADAHASNPMVGGAEMLAEKNIIENAVNSPIHTTLVAAVMQAGLVETLSGPGPFTVFAPTDEAFGLITDETLGALMMDENRAQLATILTCHVVGAEVFADAIGGMIAGDGGAHPVETLGGCTLMAEMSGDAITLTDENGRLATVTIADVDQSNGVIHVIDRVMLPKQMTIKTFATAAALTLTAGMAFADAHASNPMVGGAEMLAEKNIIENAVNSPIHTTLVAAVMQAGLVETLSGPGPFTVFAPTDEAFGLITDETLGALMMDENRAQLATILTCHVVGAEVFADAIGGMIAGDGGAHPVETLGGCTLMAEMSGDAITLTDENGRLATVTIADVDQSNGVIHVIDRVMLPKQ

Foldseek 3Di:
DPPPPPPPPPPPPPPPPPPPPPVVVAADDACRDGFDLAAFPLVRLVRHPFQPLVNLLCVLLVCNVVRRDQFQKEFAGETNQQCVVPDPVVSVVCSDNVNSPQSNLQRQQRMARDAAFPVNLVVQCVVVPFWHWGATPSGWTWIWGDDPPWIWTATPVGDIKIQPDTFNRYSRHGYTYIHHRHHHDD/DPPDPPPPPPPPPPPPPPPPPPVVVAADDACRDGFDLAAFPLVRLVRHPFQPLVNLLCVLLVCNVVRRDQFQKEFAGATNQQCVVPDPVVSVVCSDNVNSPQSNLQRQQRMARDAAFPVNLVVQCVVVPFWHWGATPSGWTWIWGDDDPWIWTATPVGDIKIQPDTFNRYSRHGYTYIHHRHHHDD

Radius of gyration: 29.59 Å; Cα contacts (8 Å, |Δi|>4): 706; chains: 2; bounding box: 141×84×72 Å

Nearest PDB structures (foldseek):
  5nv6-assembly1_A  TM=9.165E-01  e=2.417E-11  Homo sapiens
  7asc-assembly1_A  TM=8.791E-01  e=4.225E-11  Homo sapiens
  5y6p-assembly1_A1  TM=8.300E-01  e=6.523E-11  Griffithsia pacifica
  7ezx-assembly1_bP  TM=7.990E-01  e=4.753E-10  Porphyridium purpureum
  1w7d-assembly1_A  TM=7.058E-01  e=8.840E-10  Cereibacter sphaeroides